Protein AF-A0A7Z9N0V9-F1 (afdb_monomer_lite)

Structure (mmCIF, N/CA/C/O backbone):
data_AF-A0A7Z9N0V9-F1
#
_entry.id   AF-A0A7Z9N0V9-F1
#
loop_
_atom_site.group_PDB
_atom_site.id
_atom_site.type_symbol
_atom_site.label_atom_id
_atom_site.label_alt_id
_atom_site.label_comp_id
_atom_site.label_asym_id
_atom_site.label_entity_id
_atom_site.label_seq_id
_atom_site.pdbx_PDB_ins_code
_atom_site.Cartn_x
_atom_site.Cartn_y
_atom_site.Cartn_z
_atom_site.occupancy
_atom_site.B_iso_or_equiv
_atom_site.auth_seq_id
_atom_site.auth_comp_id
_atom_site.auth_asym_id
_atom_site.auth_atom_id
_atom_site.pdbx_PDB_model_num
ATOM 1 N N . MET A 1 1 ? -20.230 6.161 -31.230 1.00 59.84 1 MET A N 1
ATOM 2 C CA . MET A 1 1 ? -18.857 6.725 -31.111 1.00 59.84 1 MET A CA 1
ATOM 3 C C . MET A 1 1 ? -18.333 6.743 -29.675 1.00 59.84 1 MET A C 1
ATOM 5 O O . MET A 1 1 ? -17.242 6.239 -29.453 1.00 59.84 1 MET A O 1
ATOM 9 N N . LYS A 1 2 ? -19.069 7.301 -28.699 1.00 66.75 2 LYS A N 1
ATOM 10 C CA . LYS A 1 2 ? -18.605 7.410 -27.298 1.00 66.75 2 LYS A CA 1
ATOM 11 C C . LYS A 1 2 ? -18.466 6.049 -26.596 1.00 66.75 2 LYS A C 1
ATOM 13 O O . LYS A 1 2 ? -17.519 5.847 -25.854 1.00 66.75 2 LYS A O 1
ATOM 18 N N . GLU A 1 3 ? -19.361 5.112 -26.899 1.00 74.31 3 GLU A N 1
ATOM 19 C CA . GLU A 1 3 ? -19.413 3.783 -26.268 1.00 74.31 3 GLU A CA 1
ATOM 20 C C . GLU A 1 3 ? -18.222 2.901 -26.654 1.00 74.31 3 GLU A C 1
ATOM 22 O O . GLU A 1 3 ? -17.464 2.487 -25.784 1.00 74.31 3 GLU A O 1
ATOM 27 N N . ARG A 1 4 ? -17.959 2.766 -27.960 1.00 80.38 4 ARG A N 1
ATOM 28 C CA . ARG A 1 4 ? -16.793 2.045 -28.496 1.00 80.38 4 ARG A CA 1
ATOM 29 C C . ARG A 1 4 ? -15.460 2.540 -27.913 1.00 80.38 4 ARG A C 1
ATOM 31 O O . ARG A 1 4 ? -14.540 1.758 -27.724 1.00 80.38 4 ARG A O 1
ATOM 38 N N . ARG A 1 5 ? -15.342 3.839 -27.604 1.00 84.06 5 ARG A N 1
ATOM 39 C CA . ARG A 1 5 ? -14.127 4.410 -26.991 1.00 84.06 5 ARG A CA 1
ATOM 40 C C . ARG A 1 5 ? -13.929 3.946 -25.544 1.00 84.06 5 ARG A C 1
ATOM 42 O O . ARG A 1 5 ? -12.796 3.678 -25.166 1.00 84.06 5 ARG A O 1
ATOM 49 N N . PHE A 1 6 ? -14.998 3.832 -24.751 1.00 83.69 6 PHE A N 1
ATOM 50 C CA . PHE A 1 6 ? -14.909 3.347 -23.367 1.00 83.69 6 PHE A CA 1
ATOM 51 C C . PHE A 1 6 ? -14.606 1.851 -23.287 1.00 83.69 6 PHE A C 1
ATOM 53 O O . PHE A 1 6 ? -13.853 1.436 -22.412 1.00 83.69 6 PHE A O 1
ATOM 60 N N . GLU A 1 7 ? -15.132 1.061 -24.222 1.00 84.94 7 GLU A N 1
ATOM 61 C CA . GLU A 1 7 ? -14.816 -0.367 -24.330 1.00 84.94 7 GLU A CA 1
ATOM 62 C C . GLU A 1 7 ? -13.338 -0.587 -24.671 1.00 84.94 7 GLU A C 1
ATOM 64 O O . GLU A 1 7 ? -12.653 -1.334 -23.975 1.00 84.94 7 GLU A O 1
ATOM 69 N N . ILE A 1 8 ? -12.822 0.131 -25.679 1.00 89.12 8 ILE A N 1
ATOM 70 C CA . ILE A 1 8 ? -11.403 0.074 -26.064 1.00 89.12 8 ILE A CA 1
ATOM 71 C C . ILE A 1 8 ? -10.505 0.517 -24.902 1.00 89.12 8 ILE A C 1
ATOM 73 O O . ILE A 1 8 ? -9.521 -0.154 -24.603 1.00 89.12 8 ILE A O 1
ATOM 77 N N . LEU A 1 9 ? -10.853 1.613 -24.219 1.00 89.88 9 LEU A N 1
ATOM 78 C CA . LEU A 1 9 ? -10.106 2.081 -23.049 1.00 89.88 9 LEU A CA 1
ATOM 79 C C . LEU A 1 9 ? -10.112 1.049 -21.918 1.00 89.88 9 LEU A C 1
ATOM 81 O O . LEU A 1 9 ? -9.065 0.799 -21.330 1.00 89.88 9 LEU A O 1
ATOM 85 N N . GLY A 1 10 ? -11.259 0.432 -21.627 1.00 89.62 10 GLY A N 1
ATOM 86 C CA . GLY A 1 10 ? -11.370 -0.593 -20.591 1.00 89.62 10 GLY A CA 1
ATOM 87 C C . GLY A 1 10 ? -10.463 -1.793 -20.865 1.00 89.62 10 GLY A C 1
ATOM 88 O O . GLY A 1 10 ? -9.683 -2.182 -19.997 1.00 89.62 10 GLY A O 1
ATOM 89 N N . ILE A 1 11 ? -10.506 -2.323 -22.092 1.00 91.06 11 ILE A N 1
ATOM 90 C CA . ILE A 1 11 ? -9.660 -3.445 -22.529 1.00 91.06 11 ILE A CA 1
ATOM 91 C C . ILE A 1 11 ? -8.175 -3.076 -22.447 1.00 91.06 11 ILE A C 1
ATOM 93 O O . ILE A 1 11 ? -7.376 -3.848 -21.920 1.00 91.06 11 ILE A O 1
ATOM 97 N N . LEU A 1 12 ? -7.807 -1.881 -22.915 1.00 93.69 12 LEU A N 1
ATOM 98 C CA . LEU A 1 12 ? -6.426 -1.402 -22.895 1.00 93.69 12 LEU A CA 1
ATOM 99 C C . LEU A 1 12 ? -5.890 -1.252 -21.463 1.00 93.69 12 LEU A C 1
ATOM 101 O O . LEU A 1 12 ? -4.771 -1.674 -21.184 1.00 93.69 12 LEU A O 1
ATOM 105 N N . ILE A 1 13 ? -6.696 -0.723 -20.538 1.00 93.44 13 ILE A N 1
ATOM 106 C CA . ILE A 1 13 ? -6.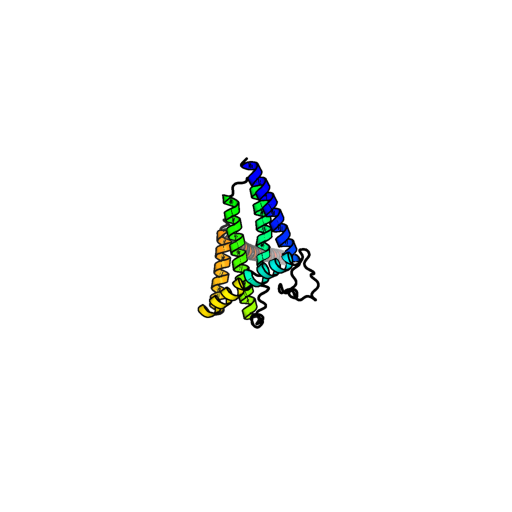327 -0.613 -19.119 1.00 93.44 13 ILE A CA 1
ATOM 107 C C . ILE A 1 13 ? -6.110 -2.001 -18.503 1.00 93.44 13 ILE A C 1
ATOM 109 O O . ILE A 1 13 ? -5.122 -2.197 -17.794 1.00 93.44 13 ILE A O 1
ATOM 113 N N . ILE A 1 14 ? -6.994 -2.970 -18.774 1.00 93.81 14 ILE A N 1
ATOM 114 C CA . ILE A 1 14 ? -6.838 -4.347 -18.273 1.00 93.81 14 ILE A CA 1
ATOM 115 C C . ILE A 1 14 ? -5.548 -4.963 -18.817 1.00 93.81 14 ILE A C 1
ATOM 117 O O . ILE A 1 14 ? -4.775 -5.519 -18.041 1.00 93.81 14 ILE A O 1
ATOM 121 N N . ALA A 1 15 ? -5.292 -4.827 -20.121 1.00 94.44 15 ALA A N 1
ATOM 122 C CA . ALA A 1 15 ? -4.090 -5.358 -20.752 1.00 94.44 15 ALA A CA 1
ATOM 123 C C . ALA A 1 15 ? -2.824 -4.789 -20.098 1.00 94.44 15 ALA A C 1
ATOM 125 O O . ALA A 1 15 ? -1.998 -5.556 -19.614 1.00 94.44 15 ALA A O 1
ATOM 126 N N . ILE A 1 16 ? -2.714 -3.461 -19.979 1.00 94.50 16 ILE A N 1
ATOM 127 C CA . ILE A 1 16 ? -1.570 -2.805 -19.322 1.00 94.50 16 ILE A CA 1
ATOM 128 C C . ILE A 1 16 ? -1.421 -3.276 -17.872 1.00 94.50 16 ILE A C 1
ATOM 130 O O . ILE A 1 16 ? -0.312 -3.544 -17.417 1.00 94.50 16 ILE A O 1
ATOM 134 N N . SER A 1 17 ? -2.531 -3.424 -17.152 1.00 95.19 17 SER A N 1
ATOM 135 C CA . SER A 1 17 ? -2.510 -3.874 -15.760 1.00 95.19 17 SER A CA 1
ATOM 136 C C . SER A 1 17 ? -1.998 -5.309 -15.621 1.00 95.19 17 SER A C 1
ATOM 138 O O . SER A 1 17 ? -1.249 -5.598 -14.693 1.00 95.19 17 SER A O 1
ATOM 140 N N . LEU A 1 18 ? -2.350 -6.200 -16.551 1.00 94.69 18 LEU A N 1
ATOM 141 C CA . LEU A 1 18 ? -1.822 -7.565 -16.591 1.00 94.69 18 LEU A CA 1
ATOM 142 C C . LEU A 1 18 ? -0.328 -7.586 -16.929 1.00 94.69 18 LEU A C 1
ATOM 144 O O . LEU A 1 18 ? 0.412 -8.329 -16.290 1.00 94.69 18 LEU A O 1
ATOM 148 N N . LEU A 1 19 ? 0.132 -6.743 -17.862 1.00 93.44 19 LEU A N 1
ATOM 149 C CA . LEU A 1 19 ? 1.563 -6.604 -18.163 1.00 93.44 19 LEU A CA 1
ATOM 150 C C . LEU A 1 19 ? 2.345 -6.180 -16.913 1.00 93.44 19 LEU A C 1
ATOM 152 O O . LEU A 1 19 ? 3.358 -6.792 -16.573 1.00 93.44 19 LEU A O 1
ATOM 156 N N . VAL A 1 20 ? 1.844 -5.171 -16.192 1.00 93.88 20 VAL A N 1
ATOM 157 C CA . VAL A 1 20 ? 2.438 -4.695 -14.932 1.00 93.88 20 VAL A CA 1
ATOM 158 C C . VAL A 1 20 ? 2.430 -5.803 -13.880 1.00 93.88 20 VAL A C 1
ATOM 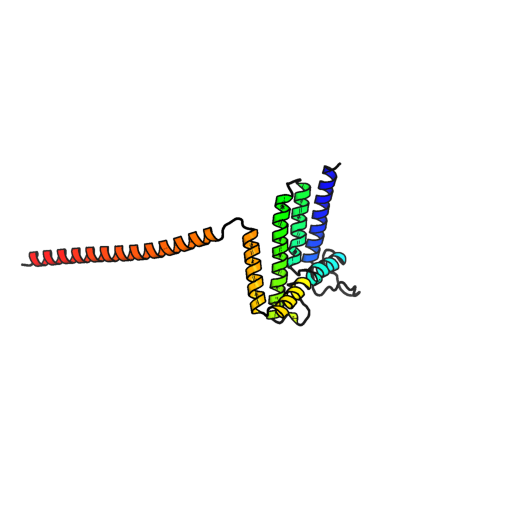160 O O . VAL A 1 20 ? 3.429 -6.002 -13.199 1.00 93.88 20 VAL A O 1
ATOM 163 N N . LEU A 1 21 ? 1.332 -6.554 -13.757 1.00 94.56 21 LEU A N 1
ATOM 164 C CA . LEU A 1 21 ? 1.212 -7.640 -12.785 1.00 94.56 21 LEU A CA 1
ATOM 165 C C . LEU A 1 21 ? 2.242 -8.747 -13.035 1.00 94.56 21 LEU A C 1
ATOM 167 O O . LEU A 1 21 ? 2.940 -9.149 -12.108 1.00 94.56 21 LEU A O 1
ATOM 171 N N . VAL A 1 22 ? 2.362 -9.210 -14.282 1.00 93.56 22 VAL A N 1
ATOM 172 C CA . VAL A 1 22 ? 3.357 -10.219 -14.681 1.00 93.56 22 VAL A CA 1
ATOM 173 C C . VAL A 1 22 ? 4.774 -9.701 -14.440 1.00 93.56 22 VAL A C 1
ATOM 175 O O . VAL A 1 22 ? 5.606 -10.434 -13.913 1.00 93.56 22 VAL A O 1
ATOM 178 N N . SER A 1 23 ? 5.022 -8.424 -14.744 1.00 92.56 23 SER A N 1
ATOM 179 C CA . SER A 1 23 ? 6.311 -7.777 -14.478 1.00 92.56 23 SER A CA 1
ATOM 180 C C . SER A 1 23 ? 6.658 -7.803 -12.988 1.00 92.56 23 SER A C 1
ATOM 182 O O . SER A 1 23 ? 7.777 -8.156 -12.633 1.00 92.56 23 SER A O 1
ATOM 184 N N . LEU A 1 24 ? 5.700 -7.477 -12.112 1.00 91.75 24 LEU A N 1
ATOM 185 C CA . LEU A 1 24 ? 5.894 -7.479 -10.659 1.00 91.75 24 LEU A CA 1
ATOM 186 C C . LEU A 1 24 ? 6.111 -8.886 -10.091 1.00 91.75 24 LEU A C 1
ATOM 188 O O . LEU A 1 24 ? 6.927 -9.050 -9.190 1.00 91.75 24 LEU A O 1
ATOM 192 N N . PHE A 1 25 ? 5.405 -9.898 -10.603 1.00 91.94 25 PHE A N 1
ATOM 193 C CA . PHE A 1 25 ? 5.634 -11.291 -10.199 1.00 91.94 25 PHE A CA 1
ATOM 194 C C . PHE A 1 25 ? 7.007 -11.809 -10.630 1.00 91.94 25 PHE A C 1
ATOM 196 O O . PHE A 1 25 ? 7.599 -12.609 -9.915 1.00 91.94 25 PHE A O 1
ATOM 203 N N . GLY A 1 26 ? 7.516 -11.340 -11.769 1.00 87.56 26 GLY A N 1
ATOM 204 C CA . GLY A 1 26 ? 8.864 -11.635 -12.247 1.00 87.56 26 GLY A CA 1
ATOM 205 C C . GLY A 1 26 ? 9.962 -10.778 -11.619 1.00 87.56 26 GLY A C 1
ATOM 206 O O . GLY A 1 26 ? 11.047 -10.713 -12.183 1.00 87.56 26 GLY A O 1
ATOM 207 N N . TYR A 1 27 ? 9.692 -10.053 -10.529 1.00 87.62 27 TYR A N 1
ATOM 208 C CA . TYR A 1 27 ? 10.702 -9.214 -9.891 1.00 87.62 27 TYR A CA 1
ATOM 209 C C . TYR A 1 27 ? 11.801 -10.059 -9.243 1.00 87.62 27 TYR A C 1
ATOM 211 O O . TYR A 1 27 ? 11.534 -10.840 -8.327 1.00 87.62 27 TYR A O 1
ATOM 219 N N . ASN A 1 28 ? 13.044 -9.820 -9.652 1.00 83.31 28 ASN A N 1
ATOM 220 C CA . ASN A 1 28 ? 14.231 -10.355 -9.006 1.00 83.31 28 ASN A CA 1
ATOM 221 C C . ASN A 1 28 ? 15.133 -9.193 -8.556 1.00 83.31 28 ASN A C 1
ATOM 223 O O . ASN A 1 28 ? 15.507 -8.334 -9.349 1.00 83.31 28 ASN A O 1
ATOM 227 N N . SER A 1 29 ? 15.498 -9.159 -7.270 1.00 78.56 29 SER A N 1
ATOM 228 C CA . SER A 1 29 ? 16.353 -8.100 -6.706 1.00 78.56 29 SER A CA 1
ATOM 229 C C . SER A 1 29 ? 17.784 -8.094 -7.259 1.00 78.56 29 SER A C 1
ATOM 231 O O . SER A 1 29 ? 18.481 -7.101 -7.070 1.00 78.56 29 SER A O 1
ATOM 233 N N . ASN A 1 30 ? 18.226 -9.184 -7.896 1.00 76.00 30 ASN A N 1
ATOM 234 C CA . ASN A 1 30 ? 19.544 -9.293 -8.530 1.00 76.00 30 ASN A CA 1
ATOM 235 C C . ASN A 1 30 ? 19.549 -8.771 -9.978 1.00 76.00 30 ASN A C 1
ATOM 237 O O . ASN A 1 30 ? 20.616 -8.607 -10.567 1.00 76.00 30 ASN A O 1
ATOM 241 N N . GLU A 1 31 ? 18.372 -8.527 -10.559 1.00 71.25 31 GLU A N 1
ATOM 242 C CA . GLU A 1 31 ? 18.235 -7.914 -11.875 1.00 71.25 31 GLU A CA 1
ATOM 243 C C . GLU A 1 31 ? 18.234 -6.396 -11.724 1.00 71.25 31 GLU A C 1
ATOM 245 O O . GLU A 1 31 ? 17.219 -5.771 -11.405 1.00 71.25 31 GLU A O 1
ATOM 250 N N . ASP A 1 32 ? 19.389 -5.783 -11.959 1.00 68.62 32 ASP A N 1
ATOM 251 C CA . ASP A 1 32 ? 19.451 -4.334 -12.049 1.00 68.62 32 ASP A CA 1
ATOM 252 C C . ASP A 1 32 ? 18.994 -3.857 -13.440 1.00 68.62 32 ASP A C 1
ATOM 254 O O . ASP A 1 32 ? 19.342 -4.454 -14.462 1.00 68.62 32 ASP A O 1
ATOM 258 N N . PRO A 1 33 ? 18.263 -2.729 -13.525 1.00 69.38 33 PRO A N 1
ATOM 259 C CA . PRO A 1 33 ? 17.832 -2.146 -14.797 1.00 69.38 33 PRO A CA 1
ATOM 260 C C . PRO A 1 33 ? 19.002 -1.582 -15.623 1.00 69.38 33 PRO A C 1
ATOM 262 O O . PRO A 1 33 ? 18.810 -1.173 -16.769 1.00 69.38 33 PRO A O 1
ATOM 265 N N . VAL A 1 34 ? 20.212 -1.537 -15.054 1.00 66.12 34 VAL A N 1
ATOM 266 C CA . VAL A 1 34 ? 21.439 -1.221 -15.786 1.00 66.12 34 VAL A CA 1
ATOM 267 C C . VAL A 1 34 ? 21.835 -2.461 -16.576 1.00 66.12 34 VAL A C 1
ATOM 269 O O . VAL A 1 34 ? 22.149 -3.492 -15.990 1.00 66.12 34 VAL A O 1
ATOM 272 N N . ILE A 1 35 ? 21.818 -2.339 -17.906 1.00 60.06 35 ILE A N 1
ATOM 273 C CA . ILE A 1 35 ? 22.115 -3.404 -18.872 1.00 60.06 35 ILE A CA 1
ATOM 274 C C . ILE A 1 35 ? 23.571 -3.864 -18.697 1.00 60.06 35 ILE A C 1
ATOM 276 O O . ILE A 1 35 ? 24.470 -3.449 -19.425 1.00 60.06 35 ILE A O 1
ATOM 280 N N . SER A 1 36 ? 23.819 -4.721 -17.712 1.00 61.09 36 SER A N 1
ATOM 281 C CA . SER A 1 36 ? 25.052 -5.488 -17.650 1.00 61.09 36 SER A CA 1
ATOM 282 C C . SER A 1 36 ? 24.931 -6.593 -18.698 1.00 61.09 36 SER A C 1
ATOM 284 O O . SER A 1 36 ? 23.983 -7.378 -18.637 1.00 61.09 36 SER A O 1
ATOM 286 N N . PRO A 1 37 ? 25.859 -6.687 -19.664 1.00 59.09 37 PRO A N 1
ATOM 287 C CA . PRO A 1 37 ? 25.715 -7.555 -20.836 1.00 59.09 37 PRO A CA 1
ATOM 288 C C . PRO A 1 37 ? 25.717 -9.062 -20.524 1.00 59.09 37 PRO A C 1
ATOM 290 O O . PRO A 1 37 ? 25.627 -9.864 -21.445 1.00 59.09 37 PRO A O 1
ATOM 293 N N . ASN A 1 38 ? 25.819 -9.454 -19.249 1.00 60.91 38 ASN A N 1
ATOM 294 C CA . ASN A 1 38 ? 26.013 -10.836 -18.819 1.00 60.91 38 ASN A CA 1
ATOM 295 C C . ASN A 1 38 ? 24.944 -11.350 -17.835 1.00 60.91 38 ASN A C 1
ATOM 297 O O . ASN A 1 38 ? 25.152 -12.386 -17.209 1.00 60.91 38 ASN A O 1
ATOM 301 N N . ILE A 1 39 ? 23.829 -10.629 -17.660 1.00 65.75 39 ILE A N 1
ATOM 302 C CA . ILE A 1 39 ? 22.739 -11.049 -16.766 1.00 65.75 39 ILE A CA 1
ATOM 303 C C . ILE A 1 39 ? 21.610 -11.649 -17.609 1.00 65.75 39 ILE A C 1
ATOM 305 O O . ILE A 1 39 ? 21.095 -11.010 -18.527 1.00 65.75 39 ILE A O 1
ATOM 309 N N . LEU A 1 40 ? 21.242 -12.894 -17.303 1.00 71.06 40 LEU A N 1
ATOM 310 C CA . LEU A 1 40 ? 20.058 -13.538 -17.864 1.00 71.06 40 LEU A CA 1
ATOM 311 C C . LEU A 1 40 ? 18.816 -12.846 -17.300 1.00 71.06 40 LEU A C 1
ATOM 313 O O . LEU A 1 40 ? 18.675 -12.738 -16.087 1.00 71.06 40 LEU A O 1
ATOM 317 N N . ILE A 1 41 ? 17.937 -12.377 -18.184 1.00 80.81 41 ILE A N 1
ATOM 318 C CA . ILE A 1 41 ? 16.659 -11.786 -17.784 1.00 80.81 41 ILE A CA 1
ATOM 319 C C . ILE A 1 41 ? 15.679 -12.931 -17.500 1.00 80.81 41 ILE A C 1
ATOM 321 O O . ILE A 1 41 ? 15.259 -13.637 -18.417 1.00 80.81 41 ILE A O 1
ATOM 325 N N . GLU A 1 42 ? 15.326 -13.106 -16.234 1.00 84.81 42 GLU A N 1
ATOM 326 C CA . GLU A 1 42 ? 14.331 -14.039 -15.707 1.00 84.81 42 GLU A CA 1
ATOM 327 C C . GLU A 1 42 ? 12.914 -13.451 -15.741 1.00 84.81 42 GLU A C 1
ATOM 329 O O . GLU A 1 42 ? 11.937 -14.205 -15.797 1.00 84.81 42 GLU A O 1
ATOM 334 N N . ASN A 1 43 ? 12.771 -12.118 -15.729 1.00 87.62 43 ASN A N 1
ATOM 335 C CA . ASN A 1 43 ? 11.453 -11.488 -15.760 1.00 87.62 43 ASN A CA 1
ATOM 336 C C . ASN A 1 43 ? 10.669 -11.893 -17.031 1.00 87.62 43 ASN A C 1
ATOM 338 O O . ASN A 1 43 ? 11.131 -11.622 -18.145 1.00 87.62 43 ASN A O 1
ATOM 342 N N . PRO A 1 44 ? 9.446 -12.452 -16.916 1.00 87.38 44 PRO A N 1
ATOM 343 C CA . PRO A 1 44 ? 8.682 -12.927 -18.073 1.00 87.38 44 PRO A CA 1
ATOM 344 C C . PRO A 1 44 ? 8.329 -11.834 -19.093 1.00 87.38 44 PRO A C 1
ATOM 346 O O . PRO A 1 44 ? 8.031 -12.139 -20.245 1.00 87.38 44 PRO A O 1
ATOM 349 N N . MET A 1 45 ? 8.341 -10.560 -18.680 1.00 87.50 45 MET A N 1
ATOM 350 C CA . MET A 1 45 ? 8.111 -9.393 -19.544 1.00 87.50 45 MET A CA 1
ATOM 351 C C . MET A 1 45 ? 9.399 -8.813 -20.154 1.00 87.50 45 MET A C 1
ATOM 353 O O . MET A 1 45 ? 9.370 -7.751 -20.783 1.00 87.50 45 MET A O 1
ATOM 357 N N . GLY A 1 46 ? 10.536 -9.490 -19.983 1.00 86.31 46 GLY A N 1
ATOM 358 C CA . GLY A 1 46 ? 11.835 -9.037 -20.469 1.00 86.31 46 GLY A CA 1
ATOM 359 C C . GLY A 1 46 ? 12.288 -7.732 -19.806 1.00 86.31 46 GLY A C 1
ATOM 360 O O . GLY A 1 46 ? 11.874 -7.397 -18.696 1.00 86.31 46 GLY A O 1
ATOM 361 N N . ILE A 1 47 ? 13.117 -6.954 -20.511 1.00 86.38 47 ILE A N 1
ATOM 362 C CA . ILE A 1 47 ? 13.738 -5.722 -19.986 1.00 86.38 47 ILE A CA 1
ATOM 363 C C . ILE A 1 47 ? 12.716 -4.675 -19.509 1.00 86.38 47 ILE A C 1
ATOM 365 O O . ILE A 1 47 ? 12.943 -3.977 -18.522 1.00 86.38 47 ILE A O 1
ATOM 369 N N . VAL A 1 48 ? 11.562 -4.585 -20.181 1.00 86.88 48 VAL A N 1
ATOM 370 C CA . VAL A 1 48 ? 10.482 -3.664 -19.797 1.00 86.88 48 VAL A CA 1
ATOM 371 C C . VAL A 1 48 ? 9.890 -4.080 -18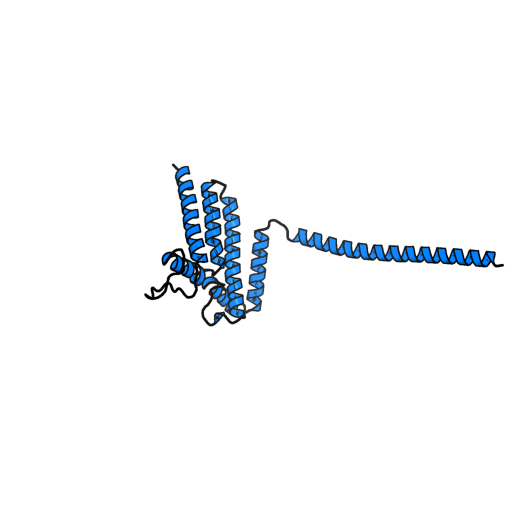.454 1.00 86.88 48 VAL A C 1
ATOM 373 O O . VAL A 1 48 ? 9.622 -3.220 -17.616 1.00 86.88 48 VAL A O 1
ATOM 376 N N . GLY A 1 49 ? 9.734 -5.388 -18.232 1.00 88.00 49 GLY A N 1
ATOM 377 C CA . GLY A 1 49 ? 9.258 -5.938 -16.969 1.00 88.00 49 GLY A CA 1
ATOM 378 C C . GLY A 1 49 ? 10.217 -5.671 -15.817 1.00 88.00 49 GLY A C 1
ATOM 379 O O . GLY A 1 49 ? 9.775 -5.195 -14.772 1.00 88.00 49 GLY A O 1
ATOM 380 N N . VAL A 1 50 ? 11.522 -5.868 -16.040 1.00 88.38 50 VAL A N 1
ATOM 381 C CA . VAL A 1 50 ? 12.576 -5.534 -15.065 1.00 88.38 50 VAL A CA 1
ATOM 382 C C . VAL A 1 50 ? 12.490 -4.061 -14.674 1.00 88.38 50 VAL A C 1
ATOM 384 O O . VAL A 1 50 ? 12.407 -3.734 -13.491 1.00 88.38 50 VAL A O 1
ATOM 387 N N . PHE A 1 51 ? 12.427 -3.159 -15.659 1.00 88.38 51 PHE A N 1
ATOM 388 C CA . PHE A 1 51 ? 12.345 -1.724 -15.398 1.00 88.38 51 PHE A CA 1
ATOM 389 C C . PHE A 1 51 ? 11.074 -1.346 -14.627 1.00 88.38 51 PHE A C 1
ATOM 391 O O . PHE A 1 51 ? 11.147 -0.608 -13.642 1.00 88.38 51 PHE A O 1
ATOM 398 N N . LEU A 1 52 ? 9.911 -1.867 -15.036 1.00 89.81 52 LEU A N 1
ATOM 399 C CA . LEU A 1 52 ? 8.645 -1.604 -14.350 1.00 89.81 52 LEU A CA 1
ATOM 400 C C . LEU A 1 52 ? 8.672 -2.109 -12.911 1.00 89.81 52 LEU A C 1
ATOM 402 O O . LEU A 1 52 ? 8.295 -1.379 -11.997 1.00 89.81 52 LEU A O 1
ATOM 406 N N . ALA A 1 53 ? 9.095 -3.353 -12.710 1.00 89.62 53 ALA A N 1
ATOM 407 C CA . ALA A 1 53 ? 9.094 -3.983 -11.404 1.00 89.62 53 ALA A CA 1
ATOM 408 C C . ALA A 1 53 ? 10.072 -3.286 -10.458 1.00 89.62 53 ALA A C 1
ATOM 410 O O . ALA A 1 53 ? 9.696 -2.937 -9.340 1.00 89.62 53 ALA A O 1
ATOM 411 N N . TYR A 1 54 ? 11.279 -2.981 -10.936 1.00 88.56 54 TYR A N 1
ATOM 412 C CA . TYR A 1 54 ? 12.270 -2.219 -10.186 1.00 88.56 54 TYR A CA 1
ATOM 413 C C . TYR A 1 54 ? 11.758 -0.822 -9.816 1.00 88.56 54 TYR A C 1
ATOM 415 O O . TYR A 1 54 ? 11.882 -0.397 -8.666 1.00 88.56 54 TYR A O 1
ATOM 423 N N . PHE A 1 55 ? 11.134 -0.108 -10.757 1.00 88.50 55 PHE A N 1
ATOM 424 C CA . PHE A 1 55 ? 10.567 1.212 -10.489 1.00 88.50 55 PHE A CA 1
ATOM 425 C C . PHE A 1 55 ? 9.424 1.144 -9.463 1.00 88.50 55 PHE A C 1
ATOM 427 O O . PHE A 1 55 ? 9.419 1.880 -8.476 1.00 88.50 55 PHE A O 1
ATOM 434 N N . LEU A 1 56 ? 8.468 0.231 -9.636 1.00 89.62 56 LEU A N 1
ATOM 435 C CA . LEU A 1 56 ? 7.311 0.129 -8.746 1.00 89.62 56 LEU A CA 1
ATOM 436 C C . LEU A 1 56 ? 7.699 -0.386 -7.354 1.00 89.62 56 LEU A C 1
ATOM 438 O O . LEU A 1 56 ? 7.215 0.144 -6.354 1.00 89.62 56 LEU A O 1
ATOM 442 N N . ILE A 1 57 ? 8.558 -1.395 -7.260 1.00 87.88 57 ILE A N 1
ATOM 443 C CA . ILE A 1 57 ? 8.919 -1.997 -5.974 1.00 87.88 57 ILE A CA 1
ATOM 444 C C . ILE A 1 57 ? 9.982 -1.140 -5.291 1.00 87.88 57 ILE A C 1
ATOM 446 O O . ILE A 1 57 ? 9.744 -0.612 -4.208 1.00 87.88 57 ILE A O 1
ATOM 450 N N . LYS A 1 58 ? 11.131 -0.914 -5.927 1.00 85.19 58 LYS A N 1
ATOM 451 C CA . LYS A 1 58 ? 12.251 -0.235 -5.268 1.00 85.19 58 LYS A CA 1
ATOM 452 C C . LYS A 1 58 ? 11.999 1.266 -5.129 1.00 85.19 58 LYS A C 1
ATOM 454 O O . LYS A 1 58 ? 12.118 1.793 -4.029 1.00 85.19 58 LYS A O 1
ATOM 459 N N . PHE A 1 59 ? 11.600 1.960 -6.199 1.00 83.69 59 PHE A N 1
ATOM 460 C CA . PHE A 1 59 ? 11.468 3.424 -6.162 1.00 83.69 59 PHE A CA 1
ATOM 461 C C . PHE A 1 59 ? 10.183 3.946 -5.515 1.00 83.69 59 PHE A C 1
ATOM 463 O O . PHE A 1 59 ? 10.215 5.040 -4.955 1.00 83.69 59 PHE A O 1
ATOM 470 N N . THR A 1 60 ? 9.066 3.215 -5.577 1.00 88.38 60 THR A N 1
ATOM 471 C CA . THR A 1 60 ? 7.774 3.734 -5.090 1.00 88.38 60 THR A CA 1
ATOM 472 C C . THR A 1 60 ? 7.353 3.154 -3.737 1.00 88.38 60 THR A C 1
ATOM 474 O O . THR A 1 60 ? 7.945 3.511 -2.719 1.00 88.38 60 THR A O 1
ATOM 477 N N . PHE A 1 61 ? 6.331 2.295 -3.706 1.00 87.19 61 PHE A N 1
ATOM 478 C CA . PHE A 1 61 ? 5.658 1.821 -2.493 1.00 87.19 61 PHE A CA 1
ATOM 479 C C . PHE A 1 61 ? 6.039 0.389 -2.084 1.00 87.19 61 PHE A C 1
ATOM 481 O O . PHE A 1 61 ? 5.357 -0.213 -1.251 1.00 87.19 61 PHE A O 1
ATOM 488 N N . GLY A 1 62 ? 7.094 -0.191 -2.664 1.00 88.50 62 GLY A N 1
ATOM 489 C CA . GLY A 1 62 ? 7.500 -1.555 -2.329 1.00 88.50 62 GLY A CA 1
ATOM 490 C C . GLY A 1 62 ? 6.510 -2.579 -2.858 1.00 88.50 62 GLY A C 1
ATOM 491 O O . GLY A 1 62 ? 5.872 -2.397 -3.898 1.00 88.50 62 GLY A O 1
ATOM 492 N N . TYR A 1 63 ? 6.311 -3.643 -2.089 1.00 88.00 63 TYR A N 1
ATOM 493 C CA . TYR A 1 63 ? 5.303 -4.658 -2.399 1.00 88.00 63 TYR A CA 1
ATOM 494 C C . TYR A 1 63 ? 3.861 -4.135 -2.338 1.00 88.00 63 TYR A C 1
ATOM 496 O O . TYR A 1 63 ? 2.969 -4.747 -2.927 1.00 88.00 63 TYR A O 1
ATOM 504 N N . ALA A 1 64 ? 3.600 -2.978 -1.716 1.00 91.19 64 ALA A N 1
ATOM 505 C CA . ALA A 1 64 ? 2.273 -2.362 -1.781 1.00 91.19 64 ALA A CA 1
ATOM 506 C C . ALA A 1 64 ? 1.884 -1.973 -3.222 1.00 91.19 64 ALA A C 1
ATOM 508 O O . ALA A 1 64 ? 0.697 -1.862 -3.533 1.00 91.19 64 ALA A O 1
ATOM 509 N N . SER A 1 65 ? 2.858 -1.838 -4.129 1.00 92.44 65 SER A N 1
ATOM 510 C CA . SER A 1 65 ? 2.633 -1.524 -5.542 1.00 92.44 65 SER A CA 1
ATOM 511 C C . SER A 1 65 ? 1.844 -2.594 -6.306 1.00 92.44 65 SER A C 1
ATOM 513 O O . SER A 1 65 ? 1.259 -2.281 -7.342 1.00 92.44 65 SER A O 1
ATOM 515 N N . PHE A 1 66 ? 1.722 -3.820 -5.783 1.00 92.50 66 PHE A N 1
ATOM 516 C CA . PHE A 1 66 ? 0.816 -4.833 -6.343 1.00 92.50 66 PHE A CA 1
ATOM 517 C C . PHE A 1 66 ? -0.646 -4.375 -6.360 1.00 92.50 66 PHE A C 1
ATOM 519 O O . PHE A 1 66 ? -1.427 -4.836 -7.186 1.00 92.50 66 PHE A O 1
ATOM 526 N N . VAL A 1 67 ? -1.029 -3.421 -5.511 1.00 93.56 67 VAL A N 1
ATOM 527 C CA . VAL A 1 67 ? -2.379 -2.850 -5.503 1.00 93.56 67 VAL A CA 1
ATOM 528 C C . VAL A 1 67 ? -2.720 -2.146 -6.826 1.00 93.56 67 VAL A C 1
ATOM 530 O O . VAL A 1 67 ? -3.875 -2.194 -7.255 1.00 93.56 67 VAL A O 1
ATOM 533 N N . PHE A 1 68 ? -1.744 -1.536 -7.509 1.00 92.69 68 PHE A N 1
ATOM 534 C CA . PHE A 1 68 ? -1.980 -0.791 -8.751 1.00 92.69 68 PHE A CA 1
ATOM 535 C C . PHE A 1 68 ? -2.521 -1.646 -9.903 1.00 92.69 68 PHE A C 1
ATOM 537 O O . PHE A 1 68 ? -3.565 -1.270 -10.440 1.00 92.69 68 PHE A O 1
ATOM 544 N N . PRO A 1 69 ? -1.907 -2.782 -10.295 1.00 94.19 69 PRO A N 1
ATOM 545 C CA . PRO A 1 69 ? -2.463 -3.615 -11.358 1.00 94.19 69 PRO A CA 1
ATOM 546 C C . PRO A 1 69 ? -3.832 -4.204 -10.995 1.00 94.19 69 PRO A C 1
ATOM 548 O O . PRO A 1 69 ? -4.711 -4.252 -11.853 1.00 94.19 69 PRO A O 1
ATOM 551 N N . PHE A 1 70 ? -4.083 -4.579 -9.734 1.00 93.56 70 PHE A N 1
ATOM 552 C CA . PHE A 1 70 ? -5.415 -5.053 -9.332 1.00 93.56 70 PHE A CA 1
ATOM 553 C C . PHE A 1 70 ? -6.478 -3.957 -9.454 1.00 93.56 70 PHE A C 1
ATOM 555 O O . PHE A 1 70 ? -7.560 -4.200 -9.995 1.00 93.56 70 PHE A O 1
ATOM 562 N N . LEU A 1 71 ? -6.167 -2.736 -9.005 1.00 93.31 71 LEU A N 1
ATOM 563 C CA . LEU A 1 71 ? -7.041 -1.582 -9.209 1.00 93.31 71 LEU A CA 1
ATOM 564 C C . LEU A 1 71 ? -7.239 -1.294 -10.697 1.00 93.31 71 LEU A C 1
ATOM 566 O O . LEU A 1 71 ? -8.368 -1.062 -11.115 1.00 93.31 71 LEU A O 1
ATOM 570 N N . GLY A 1 72 ? -6.184 -1.355 -11.506 1.00 92.31 72 GLY A N 1
ATOM 571 C CA . GLY A 1 72 ? -6.271 -1.158 -12.948 1.00 92.31 72 GLY A CA 1
ATOM 572 C C . GLY A 1 72 ? -7.226 -2.151 -13.618 1.00 92.31 72 GLY A C 1
ATOM 573 O O . GLY A 1 72 ? -8.114 -1.731 -14.358 1.00 92.31 72 GLY A O 1
ATOM 574 N N . ILE A 1 73 ? -7.158 -3.441 -13.272 1.00 92.75 73 ILE A N 1
ATOM 575 C CA . ILE A 1 73 ? -8.104 -4.461 -13.763 1.00 92.75 73 ILE A CA 1
ATOM 576 C C . ILE A 1 73 ? -9.544 -4.127 -13.340 1.00 92.75 73 ILE A C 1
ATOM 578 O O . ILE A 1 73 ? -10.451 -4.135 -14.176 1.00 92.75 73 ILE A O 1
ATOM 582 N N . LEU A 1 74 ? -9.760 -3.781 -12.064 1.00 90.81 74 LEU A N 1
ATOM 583 C CA . LEU A 1 74 ? -11.073 -3.382 -11.538 1.00 90.81 74 LEU A CA 1
ATOM 584 C C . LEU A 1 74 ? -11.644 -2.167 -12.284 1.00 90.81 74 LEU A C 1
ATOM 586 O O . LEU A 1 74 ? -12.818 -2.160 -12.660 1.00 90.81 74 LEU A O 1
ATOM 590 N N . TRP A 1 75 ? -10.817 -1.150 -12.522 1.00 89.81 75 TRP A N 1
ATOM 591 C CA . TRP A 1 75 ? -11.193 0.060 -13.248 1.00 89.81 75 TRP A CA 1
ATOM 592 C C . TRP A 1 75 ? -11.469 -0.212 -14.720 1.00 89.81 75 TRP A C 1
ATOM 594 O O . TRP A 1 75 ? -12.481 0.258 -15.240 1.00 89.81 75 TRP A O 1
ATOM 604 N N . GLY A 1 76 ? -10.624 -0.996 -15.386 1.00 89.88 76 GLY A N 1
ATOM 605 C CA . GLY A 1 76 ? -10.820 -1.367 -16.781 1.00 89.88 76 GLY A CA 1
ATOM 606 C C . GLY A 1 76 ? -12.117 -2.155 -16.983 1.00 89.88 76 GLY A C 1
ATOM 607 O O . GLY A 1 76 ? -12.901 -1.829 -17.877 1.00 89.88 76 GLY A O 1
ATOM 608 N N . TRP A 1 77 ? -12.429 -3.087 -16.074 1.00 87.62 77 TRP A N 1
ATOM 609 C CA . TRP A 1 77 ? -13.714 -3.793 -16.066 1.00 87.62 77 TRP A CA 1
ATOM 610 C C . TRP A 1 77 ? -14.900 -2.848 -15.844 1.00 87.62 77 TRP A C 1
ATOM 612 O O . TRP A 1 77 ? -15.967 -3.005 -16.443 1.00 87.62 77 TRP A O 1
ATOM 622 N N . TRP A 1 78 ? -14.736 -1.845 -14.983 1.00 85.81 78 TRP A N 1
ATOM 623 C CA . TRP A 1 78 ? -15.795 -0.889 -14.676 1.00 85.81 78 TRP A CA 1
ATOM 624 C C . TRP A 1 78 ? -16.066 0.094 -15.819 1.00 85.81 78 TRP A C 1
ATOM 626 O O . TRP A 1 78 ? -17.232 0.396 -16.088 1.00 85.81 78 TRP A O 1
ATOM 636 N N . PHE A 1 79 ? -15.018 0.551 -16.514 1.00 83.12 79 PHE A N 1
ATOM 637 C CA . PHE A 1 79 ? -15.131 1.340 -17.745 1.00 83.12 79 PHE A CA 1
ATOM 638 C C . PHE A 1 79 ? -15.838 0.550 -18.845 1.00 83.12 79 PHE A C 1
ATOM 640 O O . PHE A 1 79 ? -16.744 1.084 -19.485 1.00 83.12 79 PHE A O 1
ATOM 647 N N . PHE A 1 80 ? -15.497 -0.733 -18.989 1.00 78.25 80 PHE A N 1
ATOM 648 C CA . PHE A 1 80 ? -16.180 -1.647 -19.900 1.00 78.25 80 PHE A CA 1
ATOM 649 C C . PHE A 1 80 ? -17.661 -1.847 -19.519 1.00 78.25 80 PHE A C 1
ATOM 651 O O . PHE A 1 80 ? -18.547 -1.756 -20.362 1.00 78.25 80 PHE A O 1
ATOM 658 N N . SER A 1 81 ? -17.959 -2.020 -18.226 1.00 74.75 81 SER A N 1
ATOM 659 C CA . SER A 1 81 ? -19.317 -2.280 -17.713 1.00 74.75 81 SER A CA 1
ATOM 660 C C . SER A 1 81 ? -20.216 -1.037 -17.587 1.00 74.75 81 SER A C 1
ATOM 662 O O . SER A 1 81 ? -21.367 -1.163 -17.166 1.00 74.75 81 SER A O 1
ATOM 664 N N . ARG A 1 82 ? -19.711 0.171 -17.886 1.00 70.56 82 ARG A N 1
ATOM 665 C CA . ARG A 1 82 ? -20.454 1.453 -17.839 1.00 70.56 82 ARG A CA 1
ATOM 666 C C . ARG A 1 82 ? -21.182 1.734 -16.512 1.00 70.56 82 ARG A C 1
ATOM 668 O O . ARG A 1 82 ? -22.227 2.384 -16.479 1.00 70.56 82 ARG A O 1
ATOM 675 N N . LYS A 1 83 ? -20.641 1.256 -15.390 1.00 67.56 83 LYS A N 1
ATOM 676 C CA . LYS A 1 83 ? -21.241 1.449 -14.059 1.00 67.56 83 LYS A CA 1
ATOM 677 C C . LYS A 1 83 ? -20.927 2.847 -13.497 1.00 67.56 83 LYS A C 1
ATOM 679 O O . LYS A 1 83 ? -19.932 3.476 -13.850 1.00 67.56 83 LYS A O 1
ATOM 684 N N . LYS A 1 84 ? -21.748 3.346 -12.560 1.00 71.19 84 LYS A N 1
ATOM 685 C CA . LYS A 1 84 ? -21.541 4.663 -11.915 1.00 71.19 84 LYS A CA 1
ATOM 686 C C . LYS A 1 84 ? -20.174 4.731 -11.212 1.00 71.19 84 LYS A C 1
ATOM 688 O O . LYS A 1 84 ? -19.942 4.002 -10.251 1.00 71.19 84 LYS A O 1
ATOM 693 N N . LEU A 1 85 ? -19.298 5.643 -11.643 1.00 69.38 85 LEU A N 1
ATOM 694 C CA . LEU A 1 85 ? -17.920 5.782 -11.129 1.00 69.38 85 LEU A CA 1
ATOM 695 C C . LEU A 1 85 ? -17.843 6.232 -9.663 1.00 69.38 85 LEU A C 1
ATOM 697 O O . LEU A 1 85 ? -16.892 5.907 -8.962 1.00 69.38 85 LEU A O 1
ATOM 701 N N . LYS A 1 86 ? -18.865 6.936 -9.157 1.00 69.50 86 LYS A N 1
ATOM 702 C CA . LYS A 1 86 ? -18.837 7.532 -7.808 1.00 69.50 86 LYS A CA 1
ATOM 703 C C . LYS A 1 86 ? -18.586 6.505 -6.692 1.00 69.50 86 LYS A C 1
ATOM 705 O O . LYS A 1 86 ? -17.905 6.821 -5.722 1.00 69.50 86 LYS A O 1
ATOM 710 N N . SER A 1 87 ? -19.101 5.281 -6.838 1.00 72.00 87 SER A N 1
ATOM 711 C CA . SER A 1 87 ? -18.864 4.206 -5.863 1.00 72.00 87 SER A CA 1
ATOM 712 C C . SER A 1 87 ? -17.446 3.642 -5.960 1.00 72.00 87 SER A C 1
ATOM 714 O O . SER A 1 87 ? -16.827 3.376 -4.933 1.00 72.00 87 SER A O 1
ATOM 716 N N . LEU A 1 88 ? -16.917 3.487 -7.178 1.00 80.50 88 LEU A N 1
ATOM 717 C CA . LEU A 1 88 ? -15.588 2.923 -7.405 1.00 80.50 88 LEU A CA 1
ATOM 718 C C . LEU A 1 88 ? -14.481 3.887 -6.965 1.00 80.50 88 LEU A C 1
ATOM 720 O O . LEU A 1 88 ? -13.522 3.456 -6.331 1.00 80.50 88 LEU A O 1
ATOM 724 N N . ASN A 1 89 ? -14.640 5.188 -7.223 1.00 83.00 89 ASN A N 1
ATOM 725 C CA . ASN A 1 89 ? -13.666 6.208 -6.822 1.00 83.00 89 ASN A CA 1
ATOM 726 C C . ASN A 1 89 ? -13.463 6.219 -5.305 1.00 83.00 89 ASN A C 1
ATOM 728 O O . ASN A 1 89 ? -12.331 6.287 -4.834 1.00 83.00 89 ASN A O 1
ATOM 732 N N . ARG A 1 90 ? -14.558 6.102 -4.539 1.00 83.25 90 ARG A N 1
ATOM 733 C CA . ARG A 1 90 ? -14.494 6.027 -3.076 1.00 83.25 90 ARG A CA 1
ATOM 734 C C . ARG A 1 90 ? -13.687 4.809 -2.630 1.00 83.25 90 ARG A C 1
ATOM 736 O O . ARG A 1 90 ? -12.754 4.963 -1.853 1.00 83.25 90 ARG A O 1
ATOM 743 N N . VAL A 1 91 ? -14.024 3.621 -3.136 1.00 85.94 91 VAL A N 1
ATOM 744 C CA . VAL A 1 91 ? -13.331 2.367 -2.788 1.00 85.94 91 VAL A CA 1
ATOM 745 C C . VAL A 1 91 ? -11.849 2.430 -3.169 1.00 85.94 91 VAL A C 1
ATOM 747 O O . VAL A 1 91 ? -10.995 2.095 -2.357 1.00 85.94 91 VAL A O 1
ATOM 750 N N . THR A 1 92 ? -11.543 2.944 -4.359 1.00 89.75 92 THR A N 1
ATOM 751 C CA . THR A 1 92 ? -10.169 3.125 -4.854 1.00 89.75 92 THR A CA 1
ATOM 752 C C . THR A 1 92 ? -9.361 4.041 -3.943 1.00 89.75 92 THR A C 1
ATOM 754 O O . THR A 1 92 ? -8.235 3.703 -3.597 1.00 89.75 92 THR A O 1
ATOM 757 N N . GLY A 1 93 ? -9.940 5.161 -3.499 1.00 89.50 93 GLY A N 1
ATOM 758 C CA . GLY A 1 93 ? -9.278 6.079 -2.571 1.00 89.50 93 GLY A CA 1
ATOM 759 C C . GLY A 1 93 ? -8.895 5.415 -1.247 1.00 89.50 93 GLY A C 1
ATOM 760 O O . GLY A 1 93 ? -7.771 5.590 -0.785 1.00 89.50 93 GLY A O 1
ATOM 761 N N . TYR A 1 94 ? -9.781 4.596 -0.667 1.00 90.69 94 TYR A N 1
ATOM 762 C CA . TYR A 1 94 ? -9.457 3.849 0.557 1.00 90.69 94 TYR A CA 1
ATOM 763 C C . TYR A 1 94 ? -8.396 2.771 0.327 1.00 90.69 94 TYR A C 1
ATOM 765 O O . TYR A 1 94 ? -7.513 2.620 1.164 1.00 90.69 94 TYR A O 1
ATOM 773 N N . ILE A 1 95 ? -8.452 2.050 -0.797 1.00 92.12 95 ILE A N 1
ATOM 774 C CA . ILE A 1 95 ? -7.450 1.031 -1.141 1.00 92.12 95 ILE A CA 1
ATOM 775 C C . ILE A 1 95 ? -6.069 1.672 -1.340 1.00 92.12 95 ILE A C 1
ATOM 777 O O . ILE A 1 95 ? -5.086 1.173 -0.801 1.00 92.12 95 ILE A O 1
ATOM 781 N N . LEU A 1 96 ? -5.989 2.800 -2.054 1.00 93.50 96 LEU A N 1
ATOM 782 C CA . LEU A 1 96 ? -4.739 3.544 -2.235 1.00 93.50 96 LEU A CA 1
ATOM 783 C C . LEU A 1 96 ? -4.215 4.107 -0.911 1.00 93.50 96 LEU A C 1
ATOM 785 O O . LEU A 1 96 ? -3.024 4.002 -0.635 1.00 93.50 96 LEU A O 1
ATOM 789 N N . GLY A 1 97 ? -5.097 4.645 -0.064 1.00 93.19 97 GLY A N 1
ATOM 790 C CA . GLY A 1 97 ? -4.728 5.079 1.283 1.00 93.19 97 GLY A CA 1
ATOM 791 C C . GLY A 1 97 ? -4.187 3.930 2.137 1.00 93.19 97 GLY A C 1
ATOM 792 O O . GLY A 1 97 ? -3.209 4.108 2.855 1.00 93.19 97 GLY A O 1
ATOM 793 N N . ALA A 1 98 ? -4.774 2.735 2.027 1.00 93.62 98 ALA A N 1
ATOM 794 C CA . ALA A 1 98 ? -4.317 1.556 2.755 1.00 93.62 98 ALA A CA 1
ATOM 795 C C . ALA A 1 98 ? -2.965 1.061 2.229 1.00 93.62 98 ALA A C 1
ATOM 797 O O . ALA A 1 98 ? -2.092 0.740 3.028 1.00 93.62 98 ALA A O 1
ATOM 798 N N . ALA A 1 99 ? -2.763 1.059 0.907 1.00 94.19 99 ALA A N 1
ATOM 799 C CA . ALA A 1 99 ? -1.479 0.734 0.287 1.00 94.19 99 ALA A CA 1
ATOM 800 C C . ALA A 1 99 ? -0.376 1.706 0.736 1.00 94.19 99 ALA A C 1
ATOM 802 O O . ALA A 1 99 ? 0.717 1.279 1.103 1.00 94.19 99 ALA A O 1
ATOM 803 N N . PHE A 1 100 ? -0.691 3.004 0.782 1.00 94.50 100 PHE A N 1
ATOM 804 C CA . PHE A 1 100 ? 0.205 4.035 1.297 1.00 94.50 100 PHE A CA 1
ATOM 805 C C . PHE A 1 100 ? 0.564 3.799 2.770 1.00 94.50 100 PHE A C 1
ATOM 807 O O . PHE A 1 100 ? 1.74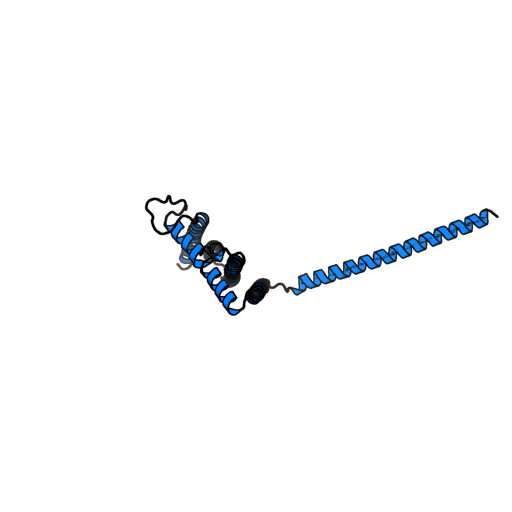3 3.737 3.113 1.00 94.50 100 PHE A O 1
ATOM 814 N N . LEU A 1 101 ? -0.432 3.608 3.643 1.00 94.38 101 LEU A N 1
ATOM 815 C CA . LEU A 1 101 ? -0.184 3.336 5.063 1.00 94.38 101 LEU A CA 1
ATOM 816 C C . LEU A 1 101 ? 0.601 2.041 5.273 1.00 94.38 101 LEU A C 1
ATOM 818 O O . LEU A 1 101 ? 1.463 1.991 6.149 1.00 94.38 101 LEU A O 1
ATOM 822 N N . PHE A 1 102 ? 0.340 1.011 4.471 1.00 93.69 102 PHE A N 1
ATOM 823 C CA . PHE A 1 102 ? 1.089 -0.239 4.511 1.00 93.69 102 PHE A CA 1
ATOM 824 C C . PHE A 1 102 ? 2.559 -0.024 4.141 1.00 93.69 102 PHE A C 1
ATOM 826 O O . PHE A 1 102 ? 3.435 -0.455 4.883 1.00 93.69 102 PHE A O 1
ATOM 833 N N . SER A 1 103 ? 2.828 0.714 3.061 1.00 93.94 103 SER A N 1
ATOM 834 C CA . SER A 1 103 ? 4.181 1.084 2.629 1.00 93.94 103 SER A CA 1
ATOM 835 C C . SER A 1 103 ? 4.945 1.855 3.718 1.00 93.94 103 SER A C 1
ATOM 837 O O . SER A 1 103 ? 6.075 1.490 4.048 1.00 93.94 103 SER A O 1
ATOM 839 N N . VAL A 1 104 ? 4.322 2.846 4.367 1.00 93.62 104 VAL A N 1
ATOM 840 C CA . VAL A 1 104 ? 4.950 3.594 5.478 1.00 93.62 104 VAL A CA 1
ATOM 841 C C . VAL A 1 104 ? 5.151 2.713 6.718 1.00 93.62 104 VAL A C 1
ATOM 843 O O . VAL A 1 104 ? 6.198 2.778 7.359 1.00 93.62 104 VAL A O 1
ATOM 846 N N . THR A 1 105 ? 4.186 1.851 7.051 1.00 93.12 105 THR A N 1
ATOM 847 C CA . THR A 1 105 ? 4.291 0.931 8.200 1.00 93.12 105 THR A CA 1
ATOM 848 C C . THR A 1 105 ? 5.418 -0.083 7.990 1.00 93.12 105 THR A C 1
ATOM 850 O O . THR A 1 105 ? 6.228 -0.294 8.890 1.00 93.12 105 THR A O 1
ATOM 853 N N . ALA A 1 106 ? 5.524 -0.660 6.789 1.00 90.88 106 ALA A N 1
ATOM 854 C CA . ALA A 1 106 ? 6.643 -1.514 6.401 1.00 90.88 106 ALA A CA 1
ATOM 855 C C . ALA A 1 106 ? 7.978 -0.753 6.482 1.00 90.88 106 ALA A C 1
ATOM 857 O O . ALA A 1 106 ? 8.983 -1.313 6.915 1.00 90.88 106 ALA A O 1
ATOM 858 N N . GLY A 1 107 ? 7.975 0.540 6.136 1.00 90.62 107 GLY A N 1
ATOM 859 C CA . GLY A 1 107 ? 9.142 1.415 6.247 1.00 90.62 107 GLY A CA 1
ATOM 860 C C . GLY A 1 107 ? 9.601 1.551 7.692 1.00 90.62 107 GLY A C 1
ATOM 861 O O . GLY A 1 107 ? 10.768 1.317 7.992 1.00 90.62 107 GLY A O 1
ATOM 862 N N . LEU A 1 108 ? 8.672 1.826 8.607 1.00 90.19 108 LEU A N 1
ATOM 863 C CA . LEU A 1 108 ? 8.971 1.917 10.034 1.00 90.19 108 LEU A CA 1
ATOM 864 C C . LEU A 1 108 ? 9.538 0.598 10.581 1.00 90.19 108 LEU A C 1
ATOM 866 O O . LEU A 1 108 ? 10.540 0.612 11.290 1.00 90.19 108 LEU A O 1
ATOM 870 N N . ILE A 1 109 ? 8.933 -0.536 10.217 1.00 88.50 109 ILE A N 1
ATOM 871 C CA . ILE A 1 109 ? 9.402 -1.867 10.629 1.00 88.50 109 ILE A CA 1
ATOM 872 C C . ILE A 1 109 ? 10.834 -2.112 10.134 1.00 88.50 109 ILE A C 1
ATOM 874 O O . ILE A 1 109 ? 11.685 -2.508 10.927 1.00 88.50 109 ILE A O 1
ATOM 878 N N . SER A 1 110 ? 11.129 -1.804 8.865 1.00 85.44 110 SER A N 1
ATOM 879 C CA . SER A 1 110 ? 12.477 -1.973 8.296 1.00 85.44 110 SER A CA 1
ATOM 880 C C . SER A 1 110 ? 13.544 -1.138 9.016 1.00 85.44 110 SER A C 1
ATOM 882 O O . SER A 1 110 ? 14.685 -1.573 9.170 1.00 85.44 110 SER A O 1
ATOM 884 N N . ILE A 1 111 ? 13.168 0.045 9.514 1.00 86.19 111 ILE A N 1
ATOM 885 C CA . ILE A 1 111 ? 14.061 0.921 10.276 1.00 86.19 111 ILE A CA 1
ATOM 886 C C . ILE A 1 111 ? 14.291 0.364 11.690 1.00 86.19 111 ILE A C 1
ATOM 888 O O . ILE A 1 111 ? 15.431 0.334 12.146 1.00 86.19 111 ILE A O 1
ATOM 892 N N . ILE A 1 112 ? 13.241 -0.115 12.368 1.00 84.19 112 ILE A N 1
ATOM 893 C CA . ILE A 1 112 ? 13.331 -0.663 13.735 1.00 84.19 112 ILE A CA 1
ATOM 894 C C . ILE A 1 112 ? 14.144 -1.964 13.777 1.00 84.19 112 ILE A C 1
ATOM 896 O O . ILE A 1 112 ? 14.919 -2.165 14.708 1.00 84.19 112 ILE A O 1
ATOM 900 N N . ILE A 1 113 ? 13.979 -2.841 12.781 1.00 81.56 113 ILE A N 1
ATOM 901 C CA . ILE A 1 113 ? 14.686 -4.134 12.704 1.00 81.56 113 ILE A CA 1
ATOM 902 C C . ILE A 1 113 ? 16.164 -3.951 12.290 1.00 81.56 113 ILE A C 1
ATOM 904 O O . ILE A 1 113 ? 16.969 -4.864 12.444 1.00 81.56 113 ILE A O 1
ATOM 908 N N . GLY A 1 114 ? 16.560 -2.762 11.821 1.00 70.00 114 GLY A N 1
ATOM 909 C CA . GLY A 1 114 ? 17.941 -2.468 11.417 1.00 70.00 114 GLY A CA 1
ATOM 910 C C . GLY A 1 114 ? 18.284 -2.876 9.977 1.00 70.00 114 GLY A C 1
ATOM 911 O O . GLY A 1 114 ? 19.420 -2.688 9.540 1.00 70.00 114 GLY A O 1
ATOM 912 N N . GLU A 1 115 ? 17.304 -3.357 9.204 1.00 59.47 115 GLU A N 1
ATOM 913 C CA . GLU A 1 115 ? 17.448 -3.649 7.767 1.00 59.47 115 GLU A CA 1
ATOM 914 C C . GLU A 1 115 ? 17.586 -2.372 6.912 1.00 59.47 115 GLU A C 1
ATOM 916 O O . GLU A 1 115 ? 18.050 -2.419 5.772 1.00 59.47 115 GLU A O 1
ATOM 921 N N . GLY A 1 116 ? 17.247 -1.205 7.470 1.00 53.03 116 GLY A N 1
ATOM 922 C CA . GLY A 1 116 ? 17.342 0.100 6.805 1.00 53.03 116 GLY A CA 1
ATOM 923 C C . GLY A 1 116 ? 18.764 0.622 6.543 1.00 53.03 116 GLY A C 1
ATOM 924 O O . GLY A 1 116 ? 18.906 1.721 6.010 1.00 53.03 116 GLY A O 1
ATOM 925 N N . THR A 1 117 ? 19.815 -0.118 6.910 1.00 51.75 117 THR A N 1
ATOM 926 C CA . THR A 1 117 ? 21.220 0.309 6.747 1.00 51.75 117 THR A CA 1
ATOM 927 C C . THR A 1 117 ? 21.755 0.130 5.323 1.00 51.75 117 THR A C 1
ATOM 929 O O . THR A 1 117 ? 22.585 0.923 4.890 1.00 51.75 117 THR A O 1
ATOM 932 N N . ASN A 1 118 ? 21.223 -0.828 4.555 1.00 52.66 118 ASN A N 1
ATOM 933 C CA . ASN A 1 118 ? 21.713 -1.160 3.208 1.00 52.66 118 ASN A CA 1
ATOM 934 C C . ASN A 1 118 ? 20.800 -0.679 2.068 1.00 52.66 118 ASN A C 1
ATOM 936 O O . ASN A 1 118 ? 20.839 -1.239 0.976 1.00 52.66 118 ASN A O 1
ATOM 940 N N . ASN A 1 119 ? 19.946 0.330 2.292 1.00 53.88 119 ASN A N 1
ATOM 941 C CA . ASN A 1 119 ? 19.012 0.848 1.275 1.00 53.88 119 ASN A CA 1
ATOM 942 C C . ASN A 1 119 ? 18.061 -0.210 0.661 1.00 53.88 119 ASN A C 1
ATOM 944 O O . ASN A 1 119 ? 17.383 0.065 -0.332 1.00 53.88 119 ASN A O 1
ATOM 948 N N . ASN A 1 120 ? 17.951 -1.397 1.265 1.00 59.25 120 ASN A N 1
ATOM 949 C CA . ASN A 1 120 ? 17.081 -2.482 0.814 1.00 59.25 120 ASN A CA 1
ATOM 950 C C . ASN A 1 120 ? 15.642 -2.284 1.314 1.00 59.25 120 ASN A C 1
ATOM 952 O O . ASN A 1 120 ? 15.039 -3.154 1.937 1.00 59.25 120 ASN A O 1
ATOM 956 N N . PHE A 1 121 ? 15.054 -1.134 0.984 1.00 65.81 121 PHE A N 1
ATOM 957 C CA . PHE A 1 121 ? 13.645 -0.823 1.232 1.00 65.81 121 PHE A CA 1
ATOM 958 C C . PHE A 1 121 ? 12.715 -1.567 0.261 1.00 65.81 121 PHE A C 1
ATOM 960 O O . PHE A 1 121 ? 11.807 -0.979 -0.308 1.00 65.81 121 PHE A O 1
ATOM 967 N N . VAL A 1 122 ? 12.917 -2.865 0.024 1.00 70.38 122 VAL A N 1
ATOM 968 C CA . VAL A 1 122 ? 12.084 -3.623 -0.929 1.00 70.38 122 VAL A CA 1
ATOM 969 C C . VAL A 1 122 ? 10.651 -3.768 -0.396 1.00 70.38 122 VAL A C 1
ATOM 971 O O . VAL A 1 122 ? 9.683 -3.669 -1.147 1.00 70.38 122 VAL A O 1
ATOM 974 N N . LEU A 1 123 ? 10.502 -3.937 0.923 1.00 78.50 123 LEU A N 1
ATOM 975 C CA . LEU A 1 123 ? 9.198 -4.080 1.578 1.00 78.50 123 LEU A CA 1
ATOM 976 C C . LEU A 1 123 ? 8.362 -2.797 1.531 1.00 78.50 123 LEU A C 1
ATOM 978 O O . LEU A 1 123 ? 7.172 -2.847 1.225 1.00 78.50 123 LEU A O 1
ATOM 982 N N . SER A 1 124 ? 8.984 -1.656 1.811 1.00 83.88 124 SER A N 1
ATOM 983 C CA . SER A 1 124 ? 8.314 -0.359 1.926 1.00 83.88 124 SER A CA 1
ATOM 984 C C . SER A 1 124 ? 8.379 0.495 0.666 1.00 83.88 124 SER A C 1
ATOM 986 O O . SER A 1 124 ? 7.565 1.406 0.505 1.00 83.88 124 SER A O 1
ATOM 988 N N . GLY A 1 125 ? 9.332 0.214 -0.217 1.00 87.31 125 GLY A N 1
ATOM 989 C CA . GLY A 1 125 ? 9.775 1.125 -1.262 1.00 87.31 125 GLY A CA 1
ATOM 990 C C . GLY A 1 125 ? 10.487 2.350 -0.690 1.00 87.31 125 GLY A C 1
ATOM 991 O O . GLY A 1 125 ? 10.383 2.673 0.500 1.00 87.31 125 GLY A O 1
ATOM 992 N N . LEU A 1 126 ? 11.202 3.074 -1.552 1.00 88.38 126 LEU A N 1
ATOM 993 C CA . LEU A 1 126 ? 11.891 4.300 -1.152 1.00 88.38 126 LEU A CA 1
ATOM 994 C C . LEU A 1 126 ? 10.926 5.343 -0.573 1.00 88.38 126 LEU A C 1
ATOM 996 O O . LEU A 1 126 ? 11.233 5.926 0.462 1.00 88.38 126 LEU A O 1
ATOM 1000 N N . ILE A 1 127 ? 9.741 5.540 -1.163 1.00 90.19 127 ILE A N 1
ATOM 1001 C CA . ILE A 1 127 ? 8.779 6.544 -0.673 1.00 90.19 127 ILE A CA 1
ATOM 1002 C C . ILE A 1 127 ? 8.317 6.199 0.748 1.00 90.19 127 ILE A C 1
ATOM 1004 O O . ILE A 1 127 ? 8.361 7.053 1.636 1.00 90.19 127 ILE A O 1
ATOM 1008 N N . GLY A 1 128 ? 7.912 4.948 0.986 1.00 90.00 128 GLY A N 1
ATOM 1009 C CA . GLY A 1 128 ? 7.453 4.496 2.302 1.00 90.00 128 GLY A CA 1
ATOM 1010 C C . GLY A 1 128 ? 8.545 4.581 3.363 1.00 90.00 128 GLY A C 1
ATOM 1011 O O . GLY A 1 128 ? 8.302 5.088 4.458 1.00 90.00 128 GLY A O 1
ATOM 1012 N N . GLY A 1 129 ? 9.761 4.142 3.022 1.00 89.88 129 GLY A N 1
ATOM 1013 C CA . GLY A 1 129 ? 10.929 4.216 3.901 1.00 89.88 129 GLY A CA 1
ATOM 1014 C C . GLY A 1 129 ? 11.333 5.652 4.242 1.00 89.88 129 GLY A C 1
ATOM 1015 O O . GLY A 1 129 ? 11.530 5.969 5.414 1.00 89.88 129 GLY A O 1
ATOM 1016 N N . THR A 1 130 ? 11.400 6.546 3.251 1.00 90.75 130 THR A N 1
ATOM 1017 C CA . THR A 1 130 ? 11.754 7.957 3.472 1.00 90.75 130 THR A CA 1
ATOM 1018 C C . THR A 1 130 ? 10.711 8.679 4.318 1.00 90.75 130 THR A C 1
ATOM 1020 O O . THR A 1 130 ? 11.082 9.404 5.238 1.00 90.75 130 THR A O 1
ATOM 1023 N N . ILE A 1 131 ? 9.417 8.458 4.066 1.00 92.81 131 ILE A N 1
ATOM 1024 C CA . ILE A 1 131 ? 8.348 9.056 4.879 1.00 92.81 131 ILE A CA 1
ATOM 1025 C C . ILE A 1 131 ? 8.392 8.513 6.309 1.00 92.81 131 ILE A C 1
ATOM 1027 O O . ILE A 1 131 ? 8.287 9.290 7.255 1.00 92.81 131 ILE A O 1
ATOM 1031 N N . ALA A 1 132 ? 8.582 7.203 6.485 1.00 92.12 132 ALA A N 1
ATOM 1032 C CA . ALA A 1 132 ? 8.707 6.605 7.811 1.00 92.12 132 ALA A CA 1
ATOM 1033 C C . ALA A 1 132 ? 9.896 7.189 8.584 1.00 92.12 132 ALA A C 1
ATOM 1035 O O . ALA A 1 132 ? 9.743 7.552 9.749 1.00 92.12 132 ALA A O 1
ATOM 1036 N N . LYS A 1 133 ? 11.050 7.342 7.922 1.00 91.12 133 LYS A N 1
ATOM 1037 C CA . LYS A 1 133 ? 12.239 7.970 8.506 1.00 91.12 133 LYS A CA 1
ATOM 1038 C C . LYS A 1 133 ? 11.975 9.424 8.894 1.00 91.12 133 LYS A C 1
ATOM 1040 O O . LYS A 1 133 ? 12.214 9.789 10.035 1.00 91.12 133 LYS A O 1
ATOM 1045 N N . PHE A 1 134 ? 11.394 10.214 7.992 1.00 93.44 134 PHE A N 1
ATOM 1046 C CA . PHE A 1 134 ? 11.030 11.608 8.257 1.00 93.44 134 PHE A CA 1
ATOM 1047 C C . PHE A 1 134 ? 10.090 11.751 9.463 1.00 93.44 134 PHE A C 1
ATOM 1049 O O . PHE A 1 134 ? 10.299 12.601 10.326 1.00 93.44 134 PHE A O 1
ATOM 1056 N N . LEU A 1 135 ? 9.068 10.895 9.558 1.00 93.44 135 LEU A N 1
ATOM 1057 C CA . LEU A 1 135 ? 8.173 10.867 10.714 1.00 93.44 135 LEU A CA 1
ATOM 1058 C C . LEU A 1 135 ? 8.924 10.482 11.994 1.00 93.44 135 LEU A C 1
ATOM 1060 O O . LEU A 1 135 ? 8.655 11.052 13.049 1.00 93.44 135 LEU A O 1
ATOM 1064 N N . MET A 1 136 ? 9.859 9.534 11.909 1.00 92.06 136 MET A N 1
ATOM 1065 C CA . MET A 1 136 ? 10.633 9.076 13.061 1.00 92.06 136 MET A CA 1
ATOM 1066 C C . MET A 1 136 ? 11.589 10.154 13.573 1.00 92.06 136 MET A C 1
ATOM 1068 O O . MET A 1 136 ? 11.702 10.318 14.786 1.00 92.06 136 MET A O 1
ATOM 1072 N N . ASP A 1 137 ? 12.193 10.924 12.670 1.00 91.88 137 ASP A N 1
ATOM 1073 C CA . ASP A 1 137 ? 13.089 12.034 13.002 1.00 91.88 137 ASP A CA 1
ATOM 1074 C C . ASP A 1 137 ? 12.343 13.185 13.709 1.00 91.88 137 ASP A C 1
ATOM 1076 O O . ASP A 1 137 ? 12.907 13.840 14.582 1.00 91.88 137 ASP A O 1
ATOM 1080 N N . ILE A 1 138 ? 11.065 13.418 13.376 1.00 94.81 138 ILE A N 1
ATOM 1081 C CA . ILE A 1 138 ? 10.256 14.499 13.970 1.00 94.81 138 ILE A CA 1
ATOM 1082 C C . ILE A 1 138 ? 9.550 14.066 15.262 1.00 94.81 138 ILE A C 1
ATOM 1084 O O . ILE A 1 138 ? 9.528 14.819 16.234 1.00 94.81 138 ILE A O 1
ATOM 1088 N N . LEU A 1 139 ? 8.911 12.892 15.271 1.00 92.75 139 LEU A N 1
ATOM 1089 C CA . LEU A 1 139 ? 8.027 12.463 16.364 1.00 92.75 139 LEU A CA 1
ATOM 1090 C C . LEU A 1 139 ? 8.689 11.484 17.344 1.00 92.75 139 LEU A C 1
ATOM 1092 O O . LEU A 1 139 ? 8.135 11.220 18.415 1.00 92.75 139 LEU A O 1
ATOM 1096 N N . GLY A 1 140 ? 9.829 10.898 16.977 1.00 90.44 140 GLY A N 1
ATOM 1097 C CA . GLY A 1 140 ? 10.398 9.748 17.673 1.00 90.44 140 GLY A CA 1
ATOM 1098 C C . GLY A 1 140 ? 9.594 8.459 17.453 1.00 90.44 140 GLY A C 1
ATOM 1099 O O . GLY A 1 140 ? 8.461 8.460 16.970 1.00 90.44 140 GLY A O 1
ATOM 1100 N N . SER A 1 141 ? 10.175 7.320 17.832 1.00 88.19 141 SER A N 1
ATOM 1101 C CA . SER A 1 141 ? 9.618 5.981 17.570 1.00 88.19 141 SER A CA 1
ATOM 1102 C C . SER A 1 141 ? 8.188 5.788 18.098 1.00 88.19 141 SER A C 1
ATOM 1104 O O . SER A 1 141 ? 7.308 5.323 17.370 1.00 88.19 141 SER A O 1
ATOM 1106 N N . ILE A 1 142 ? 7.935 6.193 19.346 1.00 91.19 142 ILE A N 1
ATOM 1107 C CA . ILE A 1 142 ? 6.626 6.066 20.005 1.00 91.19 142 ILE A CA 1
ATOM 1108 C C . ILE A 1 142 ? 5.580 6.948 19.310 1.00 91.19 142 ILE A C 1
ATOM 1110 O O . ILE A 1 142 ? 4.448 6.514 19.088 1.00 91.19 142 ILE A O 1
ATOM 1114 N N . GLY A 1 143 ? 5.959 8.170 18.925 1.00 92.50 143 GLY A N 1
ATOM 1115 C CA . GLY A 1 143 ? 5.057 9.107 18.263 1.00 92.50 143 GLY A CA 1
ATOM 1116 C C . GLY A 1 143 ? 4.594 8.596 16.899 1.00 92.50 143 GLY A C 1
ATOM 1117 O O . GLY A 1 143 ? 3.397 8.627 16.610 1.00 92.50 143 GLY A O 1
ATOM 1118 N N . VAL A 1 144 ? 5.502 8.034 16.093 1.00 94.38 144 VAL A N 1
ATOM 1119 C CA . VAL A 1 144 ? 5.133 7.450 14.790 1.00 94.38 144 VAL A CA 1
ATOM 1120 C C . VAL A 1 144 ? 4.209 6.247 14.948 1.00 94.38 144 VAL A C 1
ATOM 1122 O O . VAL A 1 144 ? 3.232 6.143 14.206 1.00 94.38 144 VAL A O 1
ATOM 1125 N N . MET A 1 145 ? 4.456 5.365 15.925 1.00 92.69 145 MET A N 1
ATOM 1126 C CA . MET A 1 145 ? 3.559 4.230 16.180 1.00 92.69 145 MET A CA 1
ATOM 1127 C C . MET A 1 145 ? 2.135 4.698 16.495 1.00 92.69 145 MET A C 1
ATOM 1129 O O . MET A 1 145 ? 1.181 4.190 15.905 1.00 92.69 145 MET A O 1
ATOM 1133 N N . LEU A 1 146 ? 1.981 5.694 17.372 1.00 94.31 146 LEU A N 1
ATOM 1134 C CA . LEU A 1 146 ? 0.666 6.239 17.720 1.00 94.31 146 LEU A CA 1
ATOM 1135 C C . LEU A 1 146 ? -0.032 6.875 16.512 1.00 94.31 146 LEU A C 1
ATOM 1137 O O . LEU A 1 146 ? -1.219 6.627 16.291 1.00 94.31 146 LEU A O 1
ATOM 1141 N N . VAL A 1 147 ? 0.700 7.647 15.704 1.00 95.31 147 VAL A N 1
ATOM 1142 C CA . VAL A 1 147 ? 0.155 8.274 14.491 1.00 95.31 147 VAL A CA 1
ATOM 1143 C C . VAL A 1 147 ? -0.281 7.226 13.469 1.00 95.31 147 VAL A C 1
ATOM 1145 O O . VAL A 1 147 ? -1.383 7.335 12.932 1.00 95.31 147 VAL A O 1
ATOM 1148 N N . LEU A 1 148 ? 0.525 6.189 13.223 1.00 94.81 148 LEU A N 1
ATOM 1149 C CA . LEU A 1 148 ? 0.175 5.127 12.276 1.00 94.81 148 LEU A CA 1
ATOM 1150 C C . LEU A 1 148 ? -1.034 4.318 12.745 1.00 94.81 148 LEU A C 1
ATOM 1152 O O . LEU A 1 148 ? -1.938 4.070 11.947 1.00 94.81 148 LEU A O 1
ATOM 1156 N N . VAL A 1 149 ? -1.099 3.951 14.029 1.00 94.06 149 VAL A N 1
ATOM 1157 C CA . VAL A 1 149 ? -2.273 3.268 14.597 1.00 94.06 149 VAL A CA 1
ATOM 1158 C C . VAL A 1 149 ? -3.520 4.140 14.447 1.00 94.06 149 VAL A C 1
ATOM 1160 O O . VAL A 1 149 ? -4.555 3.659 13.980 1.00 94.06 149 VAL A O 1
ATOM 1163 N N . GLY A 1 150 ? -3.423 5.433 14.764 1.00 94.50 150 GLY A N 1
ATOM 1164 C CA . GLY A 1 150 ? -4.511 6.389 14.564 1.00 94.50 150 GLY A CA 1
ATOM 1165 C C . GLY A 1 150 ? -4.952 6.482 13.100 1.00 94.50 150 GLY A C 1
ATOM 1166 O O . GLY A 1 150 ? -6.147 6.413 12.811 1.00 94.50 150 GLY A O 1
ATOM 1167 N N . ALA A 1 151 ? -4.004 6.567 12.165 1.00 95.25 151 ALA A N 1
ATOM 1168 C CA . ALA A 1 151 ? -4.285 6.636 10.733 1.00 95.25 151 ALA A CA 1
ATOM 1169 C C . ALA A 1 151 ? -4.994 5.373 10.218 1.00 95.25 151 ALA A C 1
ATOM 1171 O O . ALA A 1 151 ? -5.987 5.479 9.492 1.00 95.25 151 ALA A O 1
ATOM 1172 N N . TRP A 1 152 ? -4.555 4.185 10.647 1.00 94.44 152 TRP A N 1
ATOM 1173 C CA . TRP A 1 152 ? -5.230 2.922 10.337 1.00 94.44 152 TRP A CA 1
ATOM 1174 C C . TRP A 1 152 ? -6.662 2.893 10.878 1.00 94.44 152 TRP A C 1
ATOM 1176 O O . TRP A 1 152 ? -7.587 2.541 10.143 1.00 94.44 152 TRP A O 1
ATOM 1186 N N . LEU A 1 153 ? -6.878 3.321 12.126 1.00 91.00 153 LEU A N 1
ATOM 1187 C CA . LEU A 1 153 ? -8.216 3.392 12.722 1.00 91.00 153 LEU A CA 1
ATOM 1188 C C . LEU A 1 153 ? -9.137 4.352 11.959 1.00 91.00 153 LEU A C 1
ATOM 1190 O O . LEU A 1 153 ? -10.294 4.010 11.706 1.00 91.00 153 LEU A O 1
ATOM 1194 N N . ILE A 1 154 ? -8.634 5.521 11.553 1.00 91.62 154 ILE A N 1
ATOM 1195 C CA . ILE A 1 154 ? -9.385 6.495 10.748 1.00 91.62 154 ILE A CA 1
ATOM 1196 C C . ILE A 1 154 ? -9.752 5.898 9.385 1.00 91.62 154 ILE A C 1
ATOM 1198 O O . ILE A 1 154 ? -10.893 6.049 8.938 1.00 91.62 154 ILE A O 1
ATOM 1202 N N . LEU A 1 155 ? -8.828 5.184 8.737 1.00 91.00 155 LEU A N 1
ATOM 1203 C CA . LEU A 1 155 ? -9.074 4.564 7.435 1.00 91.00 155 LEU A CA 1
ATOM 1204 C C . LEU A 1 155 ? -10.148 3.475 7.537 1.00 91.00 155 LEU A C 1
ATOM 1206 O O . LEU A 1 155 ? -11.135 3.513 6.796 1.00 91.00 155 LEU A O 1
ATOM 1210 N N . VAL A 1 156 ? -10.016 2.563 8.506 1.00 87.31 156 VAL A N 1
ATOM 1211 C CA . VAL A 1 156 ? -11.013 1.514 8.772 1.00 87.31 156 VAL A CA 1
ATOM 1212 C C . VAL A 1 156 ? -12.368 2.141 9.114 1.00 87.31 156 VAL A C 1
ATOM 1214 O O . VAL A 1 156 ? -13.389 1.724 8.563 1.00 87.31 156 VAL A O 1
ATOM 1217 N N . ARG A 1 157 ? -12.394 3.193 9.948 1.00 84.44 157 ARG A N 1
ATOM 1218 C CA . ARG A 1 157 ? -13.625 3.927 10.283 1.00 84.44 157 ARG A CA 1
ATOM 1219 C C . ARG A 1 157 ? -14.295 4.537 9.059 1.00 84.44 157 ARG A C 1
ATOM 1221 O O . ARG A 1 157 ? -15.518 4.524 8.971 1.00 84.44 157 ARG A O 1
ATOM 1228 N N . GLY A 1 158 ? -13.511 5.147 8.173 1.00 84.19 158 GLY A N 1
ATOM 1229 C CA . GLY A 1 158 ? -14.021 5.841 6.994 1.00 84.19 158 GLY A CA 1
ATOM 1230 C C . GLY A 1 158 ? -14.559 4.878 5.933 1.00 84.19 158 GLY A C 1
ATOM 1231 O O . GLY A 1 158 ? -15.544 5.192 5.253 1.00 84.19 158 GLY A O 1
ATOM 1232 N N . PHE A 1 159 ? -13.932 3.705 5.808 1.00 81.25 159 PHE A N 1
ATOM 1233 C CA . PHE A 1 159 ? -14.341 2.669 4.866 1.00 81.25 159 PHE A CA 1
ATOM 1234 C C . PHE A 1 159 ? -15.615 1.948 5.324 1.00 81.25 159 PHE A C 1
ATOM 1236 O O . PHE A 1 159 ? -16.586 1.864 4.568 1.00 81.25 159 PHE A O 1
ATOM 1243 N N . PHE A 1 160 ? -15.651 1.475 6.573 1.00 75.81 160 PHE A N 1
ATOM 1244 C CA . PHE A 1 160 ? -16.821 0.801 7.124 1.00 75.81 160 PHE A CA 1
ATOM 1245 C C . PHE A 1 160 ? -17.831 1.826 7.651 1.00 75.81 160 PHE A C 1
ATOM 1247 O O . PHE A 1 160 ? -17.625 2.481 8.669 1.00 75.81 160 PHE A O 1
ATOM 1254 N N . SER A 1 161 ? -19.006 1.904 7.020 1.00 62.56 161 SER A N 1
ATOM 1255 C CA . SER A 1 161 ? -20.155 2.637 7.580 1.00 62.56 161 SER A CA 1
ATOM 1256 C C . SER A 1 161 ? -20.657 2.043 8.907 1.00 62.56 161 SER A C 1
ATOM 1258 O O . SER A 1 161 ? -21.491 2.648 9.583 1.00 62.56 161 SER A O 1
ATOM 1260 N N . TRP A 1 162 ? -20.144 0.873 9.305 1.00 49.03 162 TRP A N 1
ATOM 1261 C CA . TRP A 1 162 ? -20.417 0.239 10.587 1.00 49.03 162 TRP A CA 1
ATOM 1262 C C . TRP A 1 162 ? -19.905 1.108 11.739 1.00 49.03 162 TRP A C 1
ATOM 1264 O O . TRP A 1 162 ? -18.750 1.529 11.758 1.00 49.03 162 TRP A O 1
ATOM 1274 N N . SER A 1 163 ? -20.758 1.393 12.725 1.00 55.69 163 SER A N 1
ATOM 1275 C CA . SER A 1 163 ? -20.278 1.980 13.972 1.00 55.69 163 SER A CA 1
ATOM 1276 C C . SER A 1 163 ? -19.465 0.923 14.721 1.00 55.69 163 SER A C 1
ATOM 1278 O O . SER A 1 163 ? -19.974 -0.163 14.996 1.00 55.69 163 SER A O 1
ATOM 1280 N N . PHE A 1 164 ? -18.227 1.245 15.112 1.00 53.50 164 PHE A N 1
ATOM 1281 C CA . PHE A 1 164 ? -17.441 0.400 16.027 1.00 53.50 164 PHE A CA 1
ATOM 1282 C C . PHE A 1 164 ? -18.191 0.087 17.332 1.00 53.50 164 PHE A C 1
ATOM 1284 O O . PHE A 1 164 ? -17.909 -0.904 17.995 1.00 53.50 164 PHE A O 1
ATOM 1291 N N . TYR A 1 165 ? -19.197 0.899 17.661 1.00 56.59 165 TYR A N 1
ATOM 1292 C CA . TYR A 1 165 ? -20.065 0.727 18.815 1.00 56.59 165 TYR A CA 1
ATOM 1293 C C . TYR A 1 165 ? -20.891 -0.565 18.788 1.00 56.59 165 TYR A C 1
ATOM 1295 O O . TYR A 1 165 ? -21.102 -1.153 19.837 1.00 56.59 165 TYR A O 1
ATOM 1303 N N . LYS A 1 166 ? -21.350 -1.041 17.620 1.00 59.03 166 LYS A N 1
ATOM 1304 C CA . LYS A 1 166 ? -22.192 -2.252 17.542 1.00 59.03 166 LYS A CA 1
ATOM 1305 C C . LYS A 1 166 ? -21.451 -3.540 17.948 1.00 59.03 166 LYS A C 1
ATOM 1307 O O . LYS A 1 166 ? -21.984 -4.268 18.784 1.00 59.03 166 LYS A O 1
ATOM 1312 N N . PRO A 1 167 ? -20.245 -3.839 17.419 1.00 59.47 167 PRO A N 1
ATOM 1313 C CA . PRO A 1 167 ? -19.474 -4.988 17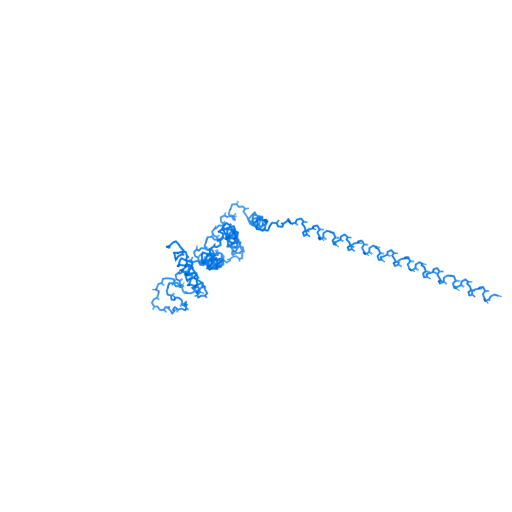.882 1.00 59.47 167 PRO A CA 1
ATOM 1314 C C . PRO A 1 167 ? -19.090 -4.869 19.362 1.00 59.47 167 PRO A C 1
ATOM 1316 O O . PRO A 1 167 ? -19.222 -5.846 20.094 1.00 59.47 167 PRO A O 1
ATOM 1319 N N . ILE A 1 168 ? -18.696 -3.676 19.821 1.00 62.56 168 ILE A N 1
ATOM 1320 C CA . ILE A 1 168 ? -18.328 -3.434 21.225 1.00 62.56 168 ILE A CA 1
ATOM 1321 C C . ILE A 1 168 ? -19.529 -3.644 22.162 1.00 62.56 168 ILE A C 1
ATOM 1323 O O . ILE A 1 168 ? -19.389 -4.364 23.145 1.00 62.56 168 ILE A O 1
ATOM 1327 N N . ASP A 1 169 ? -20.711 -3.114 21.825 1.00 67.00 169 ASP A N 1
ATOM 1328 C CA . ASP A 1 169 ? -21.960 -3.308 22.585 1.00 67.00 169 ASP A CA 1
ATOM 1329 C C . ASP A 1 169 ? -22.387 -4.783 22.622 1.00 67.00 169 ASP A C 1
ATOM 1331 O O . ASP A 1 169 ? -22.832 -5.301 23.646 1.00 67.00 169 ASP A O 1
ATOM 1335 N N . SER A 1 170 ? -22.200 -5.506 21.515 1.00 67.31 170 SER A N 1
ATOM 1336 C CA . SER A 1 170 ? -22.470 -6.946 21.488 1.00 67.31 170 SER A CA 1
ATOM 1337 C C . SER A 1 170 ? -21.505 -7.735 22.379 1.00 67.31 170 SER A C 1
ATOM 1339 O O . SER A 1 170 ? -21.902 -8.719 23.004 1.00 67.31 170 SER A O 1
ATOM 1341 N N . PHE A 1 171 ? -20.252 -7.285 22.491 1.00 65.00 171 PHE A N 1
ATOM 1342 C CA . PHE A 1 171 ? -19.237 -7.928 23.317 1.00 65.00 171 PHE A CA 1
ATOM 1343 C C . PHE A 1 171 ? -19.473 -7.656 24.807 1.00 65.00 171 PHE A C 1
ATOM 1345 O O . PHE A 1 171 ? -19.463 -8.594 25.603 1.00 65.00 171 PHE A O 1
ATOM 1352 N N . THR A 1 172 ? -19.773 -6.411 25.191 1.00 67.38 172 THR A N 1
ATOM 1353 C CA . THR A 1 172 ? -20.127 -6.057 26.577 1.00 67.38 172 THR A CA 1
ATOM 1354 C C . THR A 1 172 ? -21.398 -6.762 27.036 1.00 67.38 172 THR A C 1
ATOM 1356 O O . THR A 1 172 ? -21.419 -7.297 28.146 1.00 67.38 172 THR A O 1
ATOM 1359 N N . LYS A 1 173 ? -22.427 -6.860 26.184 1.00 73.75 173 LYS A N 1
ATOM 1360 C CA . LYS A 1 173 ? -23.634 -7.650 26.486 1.00 73.75 173 LYS A CA 1
ATOM 1361 C C . LYS A 1 173 ? -23.315 -9.126 26.695 1.00 73.75 173 LYS A C 1
ATOM 1363 O O . LYS A 1 173 ? -23.753 -9.703 27.683 1.00 73.75 173 LYS A O 1
ATOM 1368 N N . LYS A 1 174 ? -22.481 -9.722 25.838 1.00 73.12 174 LYS A N 1
ATOM 1369 C CA . LYS A 1 174 ? -22.081 -11.132 25.963 1.00 73.12 174 LYS A CA 1
ATOM 1370 C C . LYS A 1 174 ? -21.279 -11.404 27.241 1.00 73.12 174 LYS A C 1
ATOM 1372 O O . LYS A 1 174 ? -21.461 -12.448 27.864 1.00 73.12 174 LYS A O 1
ATOM 1377 N N . VAL A 1 175 ? -20.422 -10.468 27.655 1.00 74.12 175 VAL A N 1
ATOM 1378 C CA . VAL A 1 175 ? -19.660 -10.555 28.913 1.00 74.12 175 VAL A CA 1
ATOM 1379 C C . VAL A 1 175 ? -20.582 -10.430 30.131 1.00 74.12 175 VAL A C 1
ATOM 1381 O O . VAL A 1 175 ? -20.467 -11.236 31.058 1.00 74.12 175 VAL A O 1
ATOM 1384 N N . ASN A 1 176 ? -21.527 -9.486 30.114 1.00 73.69 176 ASN A N 1
ATOM 1385 C CA . ASN A 1 176 ? -22.506 -9.320 31.192 1.00 73.69 176 ASN A CA 1
ATOM 1386 C C . ASN A 1 176 ? -23.446 -10.527 31.316 1.00 73.69 176 ASN A C 1
ATOM 1388 O O . ASN A 1 176 ? -23.635 -11.031 32.424 1.00 73.69 176 ASN A O 1
ATOM 1392 N N . ASP A 1 177 ? -23.965 -11.054 30.205 1.00 75.25 177 ASP A N 1
ATOM 1393 C CA . ASP A 1 177 ? -24.813 -12.255 30.203 1.00 75.25 177 ASP A CA 1
ATOM 1394 C C . ASP A 1 177 ? -24.054 -13.488 30.697 1.00 75.25 177 ASP A C 1
ATOM 1396 O O . ASP A 1 177 ? -24.590 -14.315 31.439 1.00 75.25 177 ASP A O 1
ATOM 1400 N N . TRP A 1 178 ? -22.775 -13.613 30.342 1.00 72.50 178 TRP A N 1
ATOM 1401 C CA . TRP A 1 178 ? -21.933 -14.703 30.823 1.00 72.50 178 TRP A CA 1
ATOM 1402 C C . TRP A 1 178 ? -21.684 -14.624 32.336 1.00 72.50 178 TRP A C 1
ATOM 1404 O O . TRP A 1 178 ? -21.760 -15.642 33.033 1.00 72.50 178 TRP A O 1
ATOM 1414 N N . GLN A 1 179 ? -21.444 -13.425 32.875 1.00 75.88 179 GLN A N 1
ATOM 1415 C CA . GLN A 1 179 ? -21.332 -13.214 34.321 1.00 75.88 179 GLN A CA 1
ATOM 1416 C C . GLN A 1 179 ? -22.669 -13.450 35.044 1.00 75.88 179 GLN A C 1
ATOM 1418 O O . GLN A 1 179 ? -22.687 -14.072 36.114 1.00 75.88 179 GLN A O 1
ATOM 1423 N N . GLY A 1 180 ? -23.786 -13.020 34.450 1.00 74.56 180 GLY A N 1
ATOM 1424 C CA . GLY A 1 180 ? -25.141 -13.244 34.957 1.00 74.56 180 GLY A CA 1
ATOM 1425 C C . GLY A 1 180 ? -25.496 -14.729 35.038 1.00 74.56 180 GLY A C 1
ATOM 1426 O O . GLY A 1 180 ? -25.883 -15.219 36.101 1.00 74.56 180 GLY A O 1
ATOM 1427 N N . ASN A 1 181 ? -25.250 -15.482 33.963 1.00 75.62 181 ASN A N 1
ATOM 1428 C CA . ASN A 1 181 ? -25.502 -16.923 33.908 1.00 75.62 181 ASN A CA 1
ATOM 1429 C C . ASN A 1 181 ? -24.632 -17.723 34.885 1.00 75.62 181 ASN A C 1
ATOM 1431 O O . ASN A 1 181 ? -25.105 -18.692 35.483 1.00 75.62 181 ASN A O 1
ATOM 1435 N N . LYS A 1 182 ? -23.379 -17.310 35.118 1.00 74.56 182 LYS A N 1
ATOM 1436 C CA . LYS A 1 182 ? -22.533 -17.922 36.156 1.00 74.56 182 LYS A CA 1
ATOM 1437 C C . LYS A 1 182 ? -23.090 -17.701 37.565 1.00 74.56 182 LYS A C 1
ATOM 1439 O O . LYS A 1 182 ? -23.090 -18.633 38.370 1.00 74.56 182 LYS A O 1
ATOM 1444 N N . ARG A 1 183 ? -23.591 -16.497 37.867 1.00 77.31 183 ARG A N 1
ATOM 1445 C CA . ARG A 1 183 ? -24.219 -16.183 39.164 1.00 77.31 183 ARG A CA 1
ATOM 1446 C C . ARG A 1 183 ? -25.535 -16.942 39.365 1.00 77.31 183 ARG A C 1
ATOM 1448 O O . ARG A 1 183 ? -25.756 -17.469 40.454 1.00 77.31 183 ARG A O 1
ATOM 1455 N N . LEU A 1 184 ? -26.361 -17.053 38.323 1.00 80.25 184 LEU A N 1
ATOM 1456 C CA . LEU A 1 184 ? -27.610 -17.825 38.333 1.00 80.25 184 LEU A CA 1
ATOM 1457 C C . LEU A 1 184 ? -27.364 -19.320 38.553 1.00 80.25 184 LEU A C 1
ATOM 1459 O O . LEU A 1 184 ? -27.956 -19.895 39.464 1.00 80.25 184 LEU A O 1
ATOM 1463 N N . LYS A 1 185 ? -26.427 -19.934 37.813 1.00 79.50 185 LYS A N 1
ATOM 1464 C CA . LYS A 1 185 ? -26.044 -21.341 38.034 1.00 79.50 185 LYS A CA 1
ATOM 1465 C C . LYS A 1 185 ? -25.544 -21.589 39.455 1.00 79.50 185 LYS A C 1
ATOM 1467 O O . LYS A 1 185 ? -25.891 -22.604 40.046 1.00 79.50 185 LYS A O 1
ATOM 1472 N N . LYS A 1 186 ? -24.766 -20.663 40.030 1.00 82.00 186 LYS A N 1
ATOM 1473 C CA . LYS A 1 186 ? -24.287 -20.786 41.415 1.00 82.00 186 LYS A CA 1
ATOM 1474 C C . LYS A 1 186 ? -25.437 -20.724 42.429 1.00 82.00 186 LYS A C 1
ATOM 1476 O O . LYS A 1 186 ? -25.456 -21.533 43.348 1.00 82.00 186 LYS A O 1
ATOM 1481 N N . LYS A 1 187 ? -26.408 -19.818 42.252 1.00 82.75 187 LYS A N 1
ATOM 1482 C CA . LYS A 1 187 ? -27.600 -19.732 43.119 1.00 82.75 187 LYS A CA 1
ATOM 1483 C C . LYS A 1 187 ? -28.498 -20.965 43.015 1.00 82.75 187 LYS A C 1
ATOM 1485 O O . LYS A 1 187 ? -28.943 -21.460 44.043 1.00 82.75 187 LYS A O 1
ATOM 1490 N N . LEU A 1 188 ? -28.734 -21.464 41.800 1.00 83.56 188 LEU A N 1
ATOM 1491 C CA . LEU A 1 188 ? -29.523 -22.678 41.575 1.00 83.56 188 LEU A CA 1
ATOM 1492 C C . LEU A 1 188 ? -28.875 -23.889 42.246 1.00 83.56 188 LEU A C 1
ATOM 1494 O O . LEU A 1 188 ? -29.552 -24.595 42.979 1.00 83.56 188 LEU A O 1
ATOM 1498 N N . LYS A 1 189 ? -27.555 -24.049 42.103 1.00 82.62 189 LYS A N 1
ATOM 1499 C CA . LYS A 1 189 ? -26.817 -25.150 42.733 1.00 82.62 189 LYS A CA 1
ATOM 1500 C C . LYS A 1 189 ? -26.888 -25.103 44.264 1.00 82.62 189 LYS A C 1
ATOM 1502 O O . LYS A 1 189 ? -27.160 -26.113 44.890 1.00 82.62 189 LYS A O 1
ATOM 1507 N N . ILE A 1 190 ? -26.741 -23.917 44.864 1.00 83.12 190 ILE A N 1
ATOM 1508 C CA . ILE A 1 190 ? -26.897 -23.730 46.320 1.00 83.12 190 ILE A CA 1
ATOM 1509 C C . ILE A 1 190 ? -28.335 -24.035 46.772 1.00 83.12 190 ILE A C 1
ATOM 1511 O O . ILE A 1 190 ? -28.535 -24.630 47.827 1.00 83.12 190 ILE A O 1
ATOM 1515 N N . SER A 1 191 ? -29.340 -23.636 45.986 1.00 81.88 191 SER A N 1
ATOM 1516 C CA . SER A 1 191 ? -30.746 -23.920 46.294 1.00 81.88 191 SER A CA 1
ATOM 1517 C C . SER A 1 191 ? -31.074 -25.411 46.185 1.00 81.88 191 SER A C 1
ATOM 1519 O O . SER A 1 191 ? -31.792 -25.927 47.036 1.00 81.88 191 SER A O 1
ATOM 1521 N N . GLU A 1 192 ? -30.545 -26.107 45.178 1.00 84.00 192 GLU A N 1
ATOM 1522 C CA . GLU A 1 192 ? -30.691 -27.558 45.028 1.00 84.00 192 GLU A CA 1
ATOM 1523 C C . GLU A 1 192 ? -29.973 -28.319 46.143 1.00 84.00 192 GLU A C 1
ATOM 1525 O O . GLU A 1 192 ? -30.575 -29.201 46.751 1.00 84.00 192 GLU A O 1
ATOM 1530 N N . ASP A 1 193 ? -28.739 -27.939 46.480 1.00 84.38 193 ASP A N 1
ATOM 1531 C CA . ASP A 1 193 ? -27.989 -28.550 47.582 1.00 84.38 193 ASP A CA 1
ATOM 1532 C C . ASP A 1 193 ? -28.705 -28.340 48.931 1.00 84.38 193 ASP A C 1
ATOM 1534 O O . ASP A 1 193 ? -28.766 -29.255 49.750 1.00 84.38 193 ASP A O 1
ATOM 1538 N N . GLY A 1 194 ? -29.317 -27.169 49.150 1.00 83.75 194 GLY A N 1
ATOM 1539 C CA . GLY A 1 194 ? -30.151 -26.906 50.328 1.00 83.75 194 GLY A CA 1
ATOM 1540 C C . GLY A 1 194 ? -31.404 -27.787 50.389 1.00 83.75 194 GLY A C 1
ATOM 1541 O O . GLY A 1 194 ? -31.721 -28.331 51.445 1.00 83.75 194 GLY A O 1
ATOM 1542 N N . LYS A 1 195 ? -32.087 -27.989 49.254 1.00 85.94 195 LYS A N 1
ATOM 1543 C CA . LYS A 1 195 ? -33.252 -28.888 49.163 1.00 85.94 195 LYS A CA 1
ATOM 1544 C C . LYS A 1 195 ? -32.869 -30.353 49.395 1.00 85.94 195 LYS A C 1
ATOM 1546 O O . LYS A 1 195 ? -33.614 -31.068 50.060 1.00 85.94 195 LYS A O 1
ATOM 1551 N N . ARG A 1 196 ? -31.711 -30.792 48.886 1.00 83.12 196 ARG A N 1
ATOM 1552 C CA . ARG A 1 196 ? -31.189 -32.152 49.104 1.00 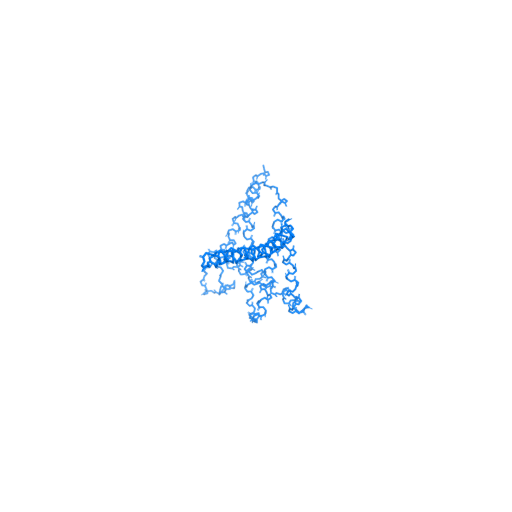83.12 196 ARG A CA 1
ATOM 1553 C C . ARG A 1 196 ? -30.910 -32.405 50.578 1.00 83.12 196 ARG A C 1
ATOM 1555 O O . ARG A 1 196 ? -31.465 -33.350 51.121 1.00 83.12 196 ARG A O 1
ATOM 1562 N N . LYS A 1 197 ? -30.179 -31.502 51.237 1.00 84.12 197 LYS A N 1
ATOM 1563 C CA . LYS A 1 197 ? -29.916 -31.597 52.681 1.00 84.12 197 LYS A CA 1
ATOM 1564 C C . LYS A 1 197 ? -31.195 -31.620 53.513 1.00 84.12 197 LYS A C 1
ATOM 1566 O O . LYS A 1 197 ? -31.301 -32.422 54.424 1.00 84.12 197 LYS A O 1
ATOM 1571 N N . HIS A 1 198 ? -32.179 -30.787 53.175 1.00 85.25 198 HIS A N 1
ATOM 1572 C CA . HIS A 1 198 ? -33.470 -30.797 53.866 1.00 85.25 198 HIS A CA 1
ATOM 1573 C C . HIS A 1 198 ? -34.226 -32.120 53.670 1.00 85.25 198 HIS A C 1
ATOM 1575 O O . HIS A 1 198 ? -34.904 -32.592 54.571 1.00 85.25 198 HIS A O 1
ATOM 1581 N N . THR A 1 199 ? -34.120 -32.737 52.492 1.00 85.94 199 THR A N 1
ATOM 1582 C CA . THR A 1 199 ? -34.743 -34.045 52.235 1.00 85.94 199 THR A CA 1
ATOM 1583 C C . THR A 1 199 ? -34.038 -35.158 53.011 1.00 85.94 199 THR A C 1
ATOM 1585 O O . THR A 1 199 ? -34.703 -36.020 53.574 1.00 85.94 199 THR A O 1
ATOM 1588 N N . GLU A 1 200 ? -32.706 -35.124 53.068 1.00 86.75 200 GLU A N 1
ATOM 1589 C CA . GLU A 1 200 ? -31.899 -36.061 53.859 1.00 86.75 200 GLU A CA 1
ATOM 1590 C C . GLU A 1 200 ? -32.217 -35.956 55.358 1.00 86.75 200 GLU A C 1
ATOM 1592 O O . GLU A 1 200 ? -32.395 -36.983 56.004 1.00 86.75 200 GLU A O 1
ATOM 1597 N N . ASP A 1 201 ? -32.379 -34.737 55.877 1.00 87.19 201 ASP A N 1
ATOM 1598 C CA . ASP A 1 201 ? -32.720 -34.460 57.280 1.00 87.19 201 ASP A CA 1
ATOM 1599 C C . ASP A 1 201 ? -34.138 -34.936 57.655 1.00 87.19 201 ASP A C 1
ATOM 1601 O O . ASP A 1 201 ? -34.372 -35.512 58.720 1.00 87.19 201 ASP A O 1
ATOM 1605 N N . LEU A 1 202 ? -35.103 -34.774 56.741 1.00 87.94 202 LEU A N 1
ATOM 1606 C CA . LEU A 1 202 ? -36.446 -35.338 56.909 1.00 87.94 202 LEU A CA 1
ATOM 1607 C C . LEU A 1 202 ? -36.415 -36.872 56.939 1.00 87.94 202 LEU A C 1
ATOM 1609 O O . LEU A 1 202 ? -37.083 -37.479 57.772 1.00 87.94 202 LEU A O 1
ATOM 1613 N N . LEU A 1 203 ? -35.635 -37.502 56.056 1.00 85.12 203 LEU A N 1
ATOM 1614 C CA . LEU A 1 203 ? -35.501 -38.960 56.003 1.00 85.12 203 LEU A CA 1
ATOM 1615 C C . LEU A 1 203 ? -34.819 -39.522 57.257 1.00 85.12 203 LEU A C 1
ATOM 1617 O O . LEU A 1 203 ? -35.262 -40.547 57.774 1.00 85.12 203 LEU A O 1
ATOM 1621 N N . SER A 1 204 ? -33.782 -38.859 57.781 1.00 80.25 204 SER A N 1
ATOM 1622 C CA . SER A 1 204 ? -33.151 -39.275 59.040 1.00 80.25 204 SER A CA 1
ATOM 1623 C C . SER A 1 204 ? -34.094 -39.125 60.230 1.00 80.25 204 SER A C 1
ATOM 1625 O O . SER A 1 204 ? -34.170 -40.031 61.054 1.00 80.25 204 SER A O 1
ATOM 1627 N N . THR A 1 205 ? -34.867 -38.035 60.285 1.00 81.69 205 THR A N 1
ATOM 1628 C CA . THR A 1 205 ? -35.844 -37.798 61.362 1.00 81.69 205 THR A CA 1
ATOM 1629 C C . THR A 1 205 ? -36.951 -38.858 61.370 1.00 81.69 205 THR A C 1
ATOM 1631 O O . THR A 1 205 ? -37.358 -39.314 62.436 1.00 81.69 205 THR A O 1
ATOM 1634 N N . ILE A 1 206 ? -37.426 -39.282 60.193 1.00 83.50 206 ILE A N 1
ATOM 1635 C CA . ILE A 1 206 ? -38.433 -40.348 60.067 1.00 83.50 206 ILE A CA 1
ATOM 1636 C C . ILE A 1 206 ? -37.852 -41.697 60.517 1.00 83.50 206 ILE A C 1
ATOM 1638 O O . ILE A 1 206 ? -38.463 -42.378 61.336 1.00 83.50 206 ILE A O 1
ATOM 1642 N N . ASN A 1 207 ? -36.646 -42.053 60.067 1.00 76.62 207 ASN A N 1
ATOM 1643 C CA . ASN A 1 207 ? -35.999 -43.311 60.461 1.00 76.62 207 ASN A CA 1
ATOM 1644 C C . ASN A 1 207 ? -35.711 -43.388 61.973 1.00 76.62 207 ASN A C 1
ATOM 1646 O O . ASN A 1 207 ? -35.814 -44.459 62.566 1.00 76.62 207 ASN A O 1
ATOM 1650 N N . GLU A 1 208 ? -35.369 -42.270 62.622 1.00 77.69 208 GLU A N 1
ATOM 1651 C CA . GLU A 1 208 ? -35.206 -42.215 64.083 1.00 77.69 208 GLU A CA 1
ATOM 1652 C C . GLU A 1 208 ? -36.527 -42.399 64.845 1.00 77.69 208 GLU A C 1
ATOM 1654 O O . GLU A 1 208 ? -36.518 -42.889 65.976 1.00 77.69 208 GLU A O 1
ATOM 1659 N N . GLN A 1 209 ? -37.658 -42.016 64.244 1.00 72.94 209 GLN A N 1
ATOM 1660 C CA . GLN A 1 209 ? -38.990 -42.246 64.809 1.00 72.94 209 GLN A CA 1
ATOM 1661 C C . GLN A 1 209 ? -39.460 -43.694 64.627 1.00 72.94 209 GLN A C 1
ATOM 1663 O O . GLN A 1 209 ? -40.146 -44.198 65.508 1.00 72.94 209 GLN A O 1
ATOM 1668 N N . GLU A 1 210 ? -39.075 -44.371 63.543 1.00 69.25 210 GLU A N 1
ATOM 1669 C CA . GLU A 1 210 ? -39.402 -45.789 63.309 1.00 69.25 210 GLU A CA 1
ATOM 1670 C C . GLU A 1 210 ? -38.552 -46.766 64.147 1.00 69.25 210 GLU A C 1
ATOM 1672 O O . GLU A 1 210 ? -38.940 -47.916 64.337 1.00 69.25 210 GLU A O 1
ATOM 1677 N N . MET A 1 211 ? -37.400 -46.321 64.661 1.00 60.28 211 MET A N 1
ATOM 1678 C CA . MET A 1 211 ? -36.475 -47.122 65.483 1.00 60.28 211 MET A CA 1
ATOM 1679 C C . MET A 1 211 ? -36.733 -47.022 67.003 1.00 60.28 211 MET A C 1
ATOM 1681 O O . MET A 1 211 ? -35.990 -47.625 67.782 1.00 60.28 211 MET A O 1
ATOM 1685 N N . LYS A 1 212 ? -37.741 -46.249 67.432 1.00 53.31 212 LYS A N 1
ATOM 1686 C CA . LYS A 1 212 ? -38.199 -46.124 68.828 1.00 53.31 212 LYS A CA 1
ATOM 1687 C C . LYS A 1 212 ? -39.467 -46.931 69.070 1.00 53.31 212 LYS A C 1
ATOM 1689 O O . LYS A 1 212 ? -39.570 -47.484 70.187 1.00 53.31 212 LYS A O 1
#

pLDDT: mean 82.48, std 11.47, range [49.03, 95.31]

Secondary structure (DSSP, 8-state):
-HHHHHHHHHHHHHHHHHHHHHHHHT--TT--SS--TT----STTHHHHHHHHHIIIIIIIGGGGGHHHHHHHHHHHHHHTT--HHHHHHHHHHHHHHHHHHHHHHHHHHHHTTGGGGT--TTTHHHHHHHHHHHHHHHHHHHHHHHHHHHHHHHHHHH--S-THHHHHHHHHHHHHHHHHHHHHHHHHHHHHHHHHHHHHHHHHHHHHHT-

Radius of gyration: 31.75 Å; chains: 1; bounding box: 65×62×100 Å

Foldseek 3Di:
DVLVVLLVQLVVLLVVLVLLLLLQVQEDPPDDLPCPVPDDRSRPSPSVSNVSNCCQQAAHFAPLSNLVSVLSNVVSVCSNVVDDCPVSVLVNVLSVLVSLLQLLVLLLVCVVVPVPPPSPSNRNHPVSNVVNVVCCVPQNSVRSVVVSVVSVVVSVCSVDPDDPVVVVVVVVVVVVVVVVVVVVVVVVVVVVVVVVVVVVVVVVVVVVVVVD

Sequence (212 aa):
MKERRFEILGILIIAISLLVLVSLFGYNSNEDPVISPNILIENPMGIVGVFLAYFLIKFTFGYASFVFPFLGILWGWWFFSRKKLKSLNRVTGYILGAAFLFSVTAGLISIIIGEGTNNNFVLSGLIGGTIAKFLMDILGSIGVMLVLVGAWLILVRGFFSWSFYKPIDSFTKKVNDWQGNKRLKKKLKISEDGKRKHTEDLLSTINEQEMK